Protein AF-A0A4R2KBZ4-F1 (afdb_monomer_lite)

Secondary structure (DSSP, 8-state):
------------------------------------------PPPPPP----HHHHHHHHHHHTTS-HHHHHHHHHH-TTS-----S-S-HHHHHHHHHHHHHHHHHT-HHHHHHHHHHHHHTTSS---HHHHHHHHHHHHHHHHHHHHHHHHTT---SS-S----S-HHHHHHHHHHGGG----------

Organism: NCBI:txid1132028

Sequence (191 aa):
MDHLTPSWGSIGSDSQNSKDIGHEGAPAEQHDHETKDKSNGKRPAPFSLRLSFEEREQLEQDSGRQSISAYIKSRLFDPDTPIKQARGLNPVKDYQALSQALGLLGSSGLAQRLGELAKAAEIGVLPVDDDTEKAIRRACDDVRIMRRFLLAALGIRGPGKAADVNESCSSCFARAVANTSTEPLDQEPSP

Structure (mmCIF, N/CA/C/O backbone):
data_AF-A0A4R2KBZ4-F1
#
_entry.id   AF-A0A4R2KBZ4-F1
#
loop_
_atom_site.group_PDB
_atom_site.id
_atom_site.type_symbol
_atom_site.label_atom_id
_atom_site.label_alt_id
_atom_site.label_comp_id
_atom_site.label_asym_id
_atom_site.label_entity_id
_atom_site.label_seq_id
_atom_site.pdbx_PDB_ins_code
_atom_site.Cartn_x
_atom_site.Cartn_y
_atom_site.Cartn_z
_atom_site.occupancy
_atom_site.B_iso_or_equiv
_atom_site.auth_seq_id
_atom_site.auth_comp_id
_atom_site.auth_asym_id
_atom_site.auth_atom_id
_atom_site.pdbx_PDB_model_num
ATOM 1 N N . MET A 1 1 ? 26.465 26.161 44.936 1.00 39.09 1 MET A N 1
ATOM 2 C CA . MET A 1 1 ? 26.802 25.222 43.849 1.00 39.09 1 MET A CA 1
ATOM 3 C C . MET A 1 1 ? 26.669 23.811 44.414 1.00 39.09 1 MET A C 1
ATOM 5 O O . MET A 1 1 ? 27.661 23.178 44.725 1.00 39.09 1 MET A O 1
ATOM 9 N N . ASP A 1 2 ? 25.493 23.430 44.912 1.00 41.41 2 ASP A N 1
ATOM 10 C CA . ASP A 1 2 ? 24.262 23.068 44.175 1.00 41.41 2 ASP A CA 1
ATOM 11 C C . ASP A 1 2 ? 24.253 21.560 43.889 1.00 41.41 2 ASP A C 1
ATOM 13 O O . ASP A 1 2 ? 25.062 21.087 43.104 1.00 41.41 2 ASP A O 1
ATOM 17 N N . HIS A 1 3 ? 23.646 20.732 44.749 1.00 52.97 3 HIS A N 1
ATOM 18 C CA . HIS A 1 3 ? 22.223 20.342 44.833 1.00 52.97 3 HIS A CA 1
ATOM 19 C C . HIS A 1 3 ? 21.712 19.620 43.566 1.00 52.97 3 HIS A C 1
ATOM 21 O O . HIS A 1 3 ? 21.486 20.268 42.557 1.00 52.97 3 HIS A O 1
ATOM 27 N N . LEU A 1 4 ? 21.550 18.282 43.629 1.00 47.56 4 LEU A N 1
ATOM 28 C CA . LEU A 1 4 ? 20.326 17.525 43.270 1.00 47.56 4 LEU A CA 1
ATOM 29 C C . LEU A 1 4 ? 20.574 16.006 43.194 1.00 47.56 4 LEU A C 1
ATOM 31 O O . LEU A 1 4 ? 21.184 15.503 42.256 1.00 47.56 4 LEU A O 1
ATOM 35 N N . THR A 1 5 ? 19.973 15.261 44.120 1.00 59.00 5 THR A N 1
ATOM 36 C CA . THR A 1 5 ? 19.400 13.934 43.837 1.00 59.00 5 THR A CA 1
ATOM 37 C C . THR A 1 5 ? 18.001 13.896 44.468 1.00 59.00 5 THR A C 1
ATOM 39 O O . THR A 1 5 ? 17.851 14.368 45.598 1.00 59.00 5 THR A O 1
ATOM 42 N N . PRO A 1 6 ? 16.951 13.430 43.765 1.00 48.38 6 PRO A N 1
ATOM 43 C CA . PRO A 1 6 ? 15.599 13.423 44.311 1.00 48.38 6 PRO A CA 1
ATOM 44 C C . PRO A 1 6 ? 15.299 12.124 45.069 1.00 48.38 6 PRO A C 1
ATOM 46 O O . PRO A 1 6 ? 15.445 11.023 44.541 1.00 48.38 6 PRO A O 1
ATOM 49 N N . SER A 1 7 ? 14.836 12.285 46.309 1.00 37.31 7 SER A N 1
ATOM 50 C CA . SER A 1 7 ? 14.201 11.255 47.132 1.00 37.31 7 SER A CA 1
ATOM 51 C C . SER A 1 7 ? 12.687 11.325 46.914 1.00 37.31 7 SER A C 1
ATOM 53 O O . SER A 1 7 ? 12.067 12.344 47.220 1.00 37.31 7 SER A O 1
ATOM 55 N N . TRP A 1 8 ? 12.087 10.263 46.371 1.00 41.97 8 TRP A N 1
ATOM 56 C CA . TRP A 1 8 ? 10.635 10.085 46.401 1.00 41.97 8 TRP A CA 1
ATOM 57 C C . TRP A 1 8 ? 10.244 9.430 47.727 1.00 41.97 8 TRP A C 1
ATOM 59 O O . TRP A 1 8 ? 10.512 8.252 47.950 1.00 41.97 8 TRP A O 1
ATOM 69 N N . GLY A 1 9 ? 9.615 10.215 48.603 1.00 39.12 9 GLY A N 1
ATOM 70 C CA . GLY A 1 9 ? 9.022 9.765 49.859 1.00 39.12 9 GLY A CA 1
ATOM 71 C C . GLY A 1 9 ? 7.502 9.642 49.753 1.00 39.12 9 GLY A C 1
ATOM 72 O O . GLY A 1 9 ? 6.826 10.567 49.307 1.00 39.12 9 GLY A O 1
ATOM 73 N N . SER A 1 10 ? 7.003 8.479 50.171 1.00 36.53 10 SER A N 1
ATOM 74 C CA . SER A 1 10 ? 5.602 8.099 50.361 1.00 36.53 10 SER A CA 1
ATOM 75 C C . SER A 1 10 ? 4.753 9.147 51.080 1.00 36.53 10 SER A C 1
ATOM 77 O O . SER A 1 10 ? 5.147 9.655 52.127 1.00 36.53 10 SER A O 1
ATOM 79 N N . ILE A 1 11 ? 3.524 9.351 50.600 1.00 34.12 11 ILE A N 1
ATOM 80 C CA . ILE A 1 11 ? 2.444 9.962 51.383 1.00 34.12 11 ILE A CA 1
ATOM 81 C C . ILE A 1 11 ? 1.506 8.840 51.824 1.00 34.12 11 ILE A C 1
ATOM 83 O O . ILE A 1 11 ? 0.774 8.263 51.019 1.00 34.12 11 ILE A O 1
ATOM 87 N N . GLY A 1 12 ? 1.610 8.513 53.111 1.00 34.25 12 GLY A N 1
ATOM 88 C CA . GLY A 1 12 ? 0.633 7.744 53.865 1.00 34.25 12 GLY A CA 1
ATOM 89 C C . GLY A 1 12 ? -0.490 8.637 54.394 1.00 34.25 12 GLY A C 1
ATOM 90 O O . GLY A 1 12 ? -0.360 9.858 54.482 1.00 34.25 12 GLY A O 1
ATOM 91 N N . SER A 1 13 ? -1.591 7.969 54.702 1.00 35.59 13 SER A N 1
ATOM 92 C CA . SER A 1 13 ? -2.826 8.431 55.326 1.00 35.59 13 SER A CA 1
ATOM 93 C C . SER A 1 13 ? -2.613 9.209 56.635 1.00 35.59 13 SER A C 1
ATOM 95 O O . SER A 1 13 ? -1.670 8.949 57.369 1.00 35.59 13 SER A O 1
ATOM 97 N N . ASP A 1 14 ? -3.502 10.146 56.972 1.00 32.75 14 ASP A N 1
ATOM 98 C CA . ASP A 1 14 ? -4.653 9.847 57.835 1.00 32.75 14 ASP A CA 1
ATOM 99 C C . ASP A 1 14 ? -5.449 11.097 58.224 1.00 32.75 14 ASP A C 1
ATOM 101 O O . ASP A 1 14 ? -4.940 12.206 58.378 1.00 32.75 14 ASP A O 1
ATOM 105 N N . SER A 1 15 ? -6.752 10.868 58.360 1.00 42.97 15 SER A N 1
ATOM 106 C CA . SER A 1 15 ? -7.756 11.799 58.862 1.00 42.97 15 SER A CA 1
ATOM 107 C C . SER A 1 15 ? -7.591 12.042 60.355 1.00 42.97 15 SER A C 1
ATOM 109 O O . SER A 1 15 ? -7.527 11.066 61.089 1.00 42.97 15 SER A O 1
ATOM 111 N N . GLN A 1 16 ? -7.749 13.288 60.817 1.00 41.91 16 GLN A N 1
ATOM 112 C CA . GLN A 1 16 ? -8.485 13.559 62.057 1.00 41.91 16 GLN A CA 1
ATOM 113 C C . GLN A 1 16 ? -9.282 14.866 61.961 1.00 41.91 16 GLN A C 1
ATOM 115 O O . GLN A 1 16 ? -8.760 15.957 61.752 1.00 41.91 16 GLN A O 1
ATOM 120 N N . ASN A 1 17 ? -10.590 14.688 62.114 1.00 41.09 17 ASN A N 1
ATOM 121 C CA . ASN A 1 17 ? -11.616 15.684 62.365 1.00 41.09 17 ASN A CA 1
ATOM 122 C C . ASN A 1 17 ? -11.538 16.101 63.843 1.00 41.09 17 ASN A C 1
ATOM 124 O O . ASN A 1 17 ? -11.592 15.225 64.706 1.00 41.09 17 ASN A O 1
ATOM 128 N N . SER A 1 18 ? -11.460 17.401 64.138 1.00 37.81 18 SER A N 1
ATOM 129 C CA . SER A 1 18 ? -11.630 17.925 65.497 1.00 37.81 18 SER A CA 1
ATOM 130 C C . SER A 1 18 ? -12.765 18.941 65.522 1.00 37.81 18 SER A C 1
ATOM 132 O O . SER A 1 18 ? -12.721 19.976 64.860 1.00 37.81 18 SER A O 1
ATOM 134 N N . LYS A 1 19 ? -13.794 18.583 66.286 1.00 42.88 19 LYS A N 1
ATOM 135 C CA . LYS A 1 19 ? -14.950 19.388 66.679 1.00 42.88 19 LYS A CA 1
ATOM 136 C C . LYS A 1 19 ? -14.511 20.328 67.799 1.00 42.88 19 LYS A C 1
ATOM 138 O O . LYS A 1 19 ? -13.947 19.836 68.769 1.00 42.88 19 LYS A O 1
ATOM 143 N N . ASP A 1 20 ? -14.868 21.604 67.723 1.00 35.91 20 ASP A N 1
ATOM 144 C CA . ASP A 1 20 ? -15.071 22.403 68.931 1.00 35.91 20 ASP A CA 1
ATOM 145 C C . ASP A 1 20 ? -16.156 23.465 68.715 1.00 35.91 20 ASP A C 1
ATOM 147 O O . ASP A 1 20 ? -16.312 24.009 67.620 1.00 35.91 20 ASP A O 1
ATOM 151 N N . ILE A 1 21 ? -16.967 23.665 69.751 1.00 40.81 21 ILE A N 1
ATOM 152 C CA . ILE A 1 21 ? -18.209 24.449 69.781 1.00 40.81 21 ILE A CA 1
ATOM 153 C C . ILE A 1 21 ? -17.979 25.675 70.674 1.00 40.81 21 ILE A C 1
ATOM 155 O O . ILE A 1 21 ? -17.510 25.521 71.796 1.00 40.81 21 ILE A O 1
ATOM 159 N N . GLY A 1 22 ? -18.394 26.869 70.231 1.00 35.12 22 GLY A N 1
ATOM 160 C CA . GLY A 1 22 ? -18.424 28.067 71.082 1.00 35.12 22 GLY A CA 1
ATOM 161 C C . GLY A 1 22 ? -19.075 29.307 70.445 1.00 35.12 22 GLY A C 1
ATOM 162 O O . GLY A 1 22 ? -18.478 29.945 69.590 1.00 35.12 22 GLY A O 1
ATOM 163 N N . HIS A 1 23 ? -20.305 29.587 70.891 1.00 34.25 23 HIS A N 1
ATOM 164 C CA . HIS A 1 23 ? -21.130 30.824 70.943 1.00 34.25 23 HIS A CA 1
ATOM 165 C C . HIS A 1 23 ? -20.355 32.168 71.105 1.00 34.25 23 HIS A C 1
ATOM 167 O O . HIS A 1 23 ? -19.267 32.131 71.661 1.00 34.25 23 HIS A O 1
ATOM 173 N N . GLU A 1 24 ? -20.775 33.408 70.779 1.00 32.72 24 GLU A N 1
ATOM 174 C CA . GLU A 1 24 ? -21.966 34.142 70.278 1.00 32.72 24 GLU A CA 1
ATOM 175 C C . GLU A 1 24 ? -21.477 35.491 69.682 1.00 32.72 24 GLU A C 1
ATOM 177 O O . GLU A 1 24 ? -20.400 35.956 70.051 1.00 32.72 24 GLU A O 1
ATOM 182 N N . GLY A 1 25 ? -22.306 36.177 68.874 1.00 31.55 25 GLY A N 1
ATOM 183 C CA . GLY A 1 25 ? -22.270 37.650 68.763 1.00 31.55 25 GLY A CA 1
ATOM 184 C C . GLY A 1 25 ? -22.211 38.237 67.344 1.00 31.55 25 GLY A C 1
ATOM 185 O O . GLY A 1 25 ? -21.145 38.349 66.752 1.00 31.55 25 GLY A O 1
ATOM 186 N N . ALA A 1 26 ? -23.361 38.674 66.823 1.00 37.75 26 ALA A N 1
ATOM 187 C CA . ALA A 1 26 ? -23.482 39.684 65.752 1.00 37.75 26 ALA A CA 1
ATOM 188 C C . ALA A 1 26 ? -23.545 41.105 66.392 1.00 37.75 26 ALA A C 1
ATOM 190 O O . ALA A 1 26 ? -23.708 41.141 67.616 1.00 37.75 26 ALA A O 1
ATOM 191 N N . PRO A 1 27 ? -23.530 42.262 65.668 1.00 51.97 27 PRO A N 1
ATOM 192 C CA . PRO A 1 27 ? -23.708 42.460 64.213 1.00 51.97 27 PRO A CA 1
ATOM 193 C C . PRO A 1 27 ? -22.868 43.592 63.532 1.00 51.97 27 PRO A C 1
ATOM 195 O O . PRO A 1 27 ? -22.203 44.370 64.203 1.00 51.97 27 PRO A O 1
ATOM 198 N N . ALA A 1 28 ? -23.047 43.719 62.200 1.00 38.56 28 ALA A N 1
ATOM 199 C CA . ALA A 1 28 ? -22.797 44.886 61.315 1.00 38.56 28 ALA A CA 1
ATOM 200 C C . ALA A 1 28 ? -21.309 45.274 61.076 1.00 38.56 28 ALA A C 1
ATOM 202 O O . ALA A 1 28 ? -20.511 45.263 61.994 1.00 38.56 28 ALA A O 1
ATOM 203 N N . GLU A 1 29 ? -20.795 45.581 59.881 1.00 36.12 29 GLU A N 1
ATOM 204 C CA . GLU A 1 29 ? -21.342 46.230 58.685 1.00 36.12 29 GLU A CA 1
ATOM 205 C C . GLU A 1 29 ? -20.695 45.688 57.389 1.00 36.12 29 GLU A C 1
ATOM 207 O O . GLU A 1 29 ? -19.707 44.957 57.390 1.00 36.12 29 GLU A O 1
ATOM 212 N N . GLN A 1 30 ? -21.329 46.047 56.278 1.00 44.50 30 GLN A N 1
ATOM 213 C CA . GLN A 1 30 ? -21.189 45.533 54.922 1.00 44.50 30 GLN A CA 1
ATOM 214 C C . GLN A 1 30 ? -19.866 45.912 54.240 1.00 44.50 30 GLN A C 1
ATOM 216 O O . GLN A 1 30 ? -19.443 47.062 54.272 1.00 44.50 30 GLN A O 1
ATOM 221 N N . HIS A 1 31 ? -19.300 44.968 53.488 1.00 38.28 31 HIS A N 1
ATOM 222 C CA . HIS A 1 31 ? -18.632 45.277 52.227 1.00 38.28 31 HIS A CA 1
ATOM 223 C C . HIS A 1 31 ? -19.008 44.192 51.217 1.00 38.28 31 HIS A C 1
ATOM 225 O O . HIS A 1 31 ? -18.473 43.082 51.216 1.00 38.28 31 HIS A O 1
ATOM 231 N N . ASP A 1 32 ? -19.990 44.533 50.387 1.00 40.22 32 ASP A N 1
ATOM 232 C CA . ASP A 1 32 ? -20.471 43.736 49.272 1.00 40.22 32 ASP A CA 1
ATOM 233 C C . ASP A 1 32 ? -19.352 43.557 48.243 1.00 40.22 32 ASP A C 1
ATOM 235 O O . ASP A 1 32 ? -18.987 44.488 47.524 1.00 40.22 32 ASP A O 1
ATOM 239 N N . HIS A 1 33 ? -18.804 42.345 48.146 1.00 45.56 33 HIS A N 1
ATOM 240 C CA . HIS A 1 33 ? -18.034 41.942 46.975 1.00 45.56 33 HIS A CA 1
ATOM 241 C C . HIS A 1 33 ? -18.896 41.004 46.131 1.00 45.56 33 HIS A C 1
ATOM 243 O O . HIS A 1 33 ? -18.868 39.781 46.265 1.00 45.56 33 HIS A O 1
ATOM 249 N N . GLU 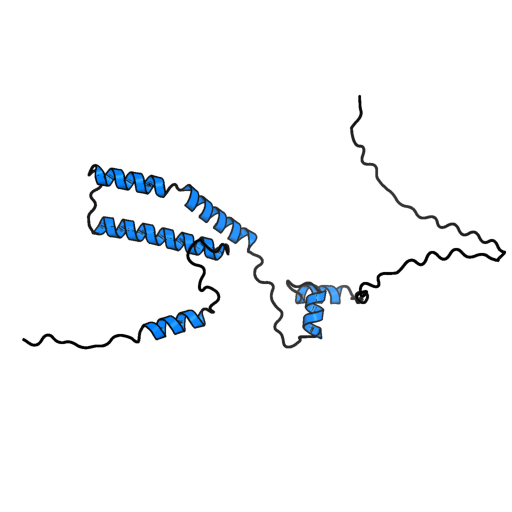A 1 34 ? -19.697 41.615 45.261 1.00 41.50 34 GLU A N 1
ATOM 250 C CA . GLU A 1 34 ? -20.522 40.947 44.261 1.00 41.50 34 GLU A CA 1
ATOM 251 C C . GLU A 1 34 ? -19.615 40.159 43.299 1.00 41.50 34 GLU A C 1
ATOM 253 O O . GLU A 1 34 ? -19.008 40.697 42.369 1.00 41.50 34 GLU A O 1
ATOM 258 N N . THR A 1 35 ? -19.464 38.856 43.549 1.00 43.84 35 THR A N 1
ATOM 259 C CA . THR A 1 35 ? -18.827 37.943 42.598 1.00 43.84 35 THR A CA 1
ATOM 260 C C . THR A 1 35 ? -19.879 37.522 41.584 1.00 43.84 35 THR A C 1
ATOM 262 O O . THR A 1 35 ? -20.759 36.703 41.829 1.00 43.84 35 THR A O 1
ATOM 265 N N . LYS A 1 36 ? -19.806 38.156 40.416 1.00 41.59 36 LYS A N 1
ATOM 266 C CA . LYS A 1 36 ? -20.658 37.889 39.260 1.00 41.59 36 LYS A CA 1
ATOM 267 C C . LYS A 1 36 ? -20.420 36.450 38.769 1.00 41.59 36 LYS A C 1
ATOM 269 O O . LYS A 1 36 ? -19.508 36.215 37.973 1.00 41.59 36 LYS A O 1
ATOM 274 N N . ASP A 1 37 ? -21.207 35.489 39.265 1.00 50.16 37 ASP A N 1
ATOM 275 C CA . ASP A 1 37 ? -21.160 34.081 38.843 1.00 50.16 37 ASP A CA 1
ATOM 276 C C . ASP A 1 37 ? -21.589 33.997 37.371 1.00 50.16 37 ASP A C 1
ATOM 278 O O . ASP A 1 37 ? -22.756 34.174 37.011 1.00 50.16 37 ASP A O 1
ATOM 282 N N . LYS A 1 38 ? -20.609 33.792 36.485 1.00 51.44 38 LYS A N 1
ATOM 283 C CA . LYS A 1 38 ? -20.846 33.525 35.067 1.00 51.44 38 LYS A CA 1
ATOM 284 C C . LYS A 1 38 ? -21.468 32.136 34.979 1.00 51.44 38 LYS A C 1
ATOM 286 O O . LYS A 1 38 ? -20.755 31.137 34.904 1.00 51.44 38 LYS A O 1
ATOM 291 N N . SER A 1 39 ? -22.795 32.076 34.981 1.00 54.94 39 SER A N 1
ATOM 292 C CA . SER A 1 39 ? -23.586 30.859 34.812 1.00 54.94 39 SER A CA 1
ATOM 293 C C . SER A 1 39 ? -23.437 30.288 33.396 1.00 54.94 39 SER A C 1
ATOM 295 O O . SER A 1 39 ? -24.344 30.307 32.570 1.00 54.94 39 SER A O 1
ATOM 297 N N . ASN A 1 40 ? -22.262 29.727 33.111 1.00 57.16 40 ASN A N 1
ATOM 298 C CA . ASN A 1 40 ? -22.079 28.793 32.010 1.00 57.16 40 ASN A CA 1
ATOM 299 C C . ASN A 1 40 ? -23.023 27.618 32.276 1.00 57.16 40 ASN A C 1
ATOM 301 O O . ASN A 1 40 ? -22.866 26.947 33.296 1.00 57.16 40 ASN A O 1
ATOM 305 N N . GLY A 1 41 ? -24.025 27.425 31.411 1.00 58.00 41 GLY A N 1
ATOM 306 C CA . GLY A 1 41 ? -25.109 26.453 31.573 1.00 58.00 41 GLY A CA 1
ATOM 307 C C . GLY A 1 41 ? -24.604 25.114 32.107 1.00 58.00 41 GLY A C 1
ATOM 308 O O . GLY A 1 41 ? -23.992 24.326 31.383 1.00 58.00 41 GLY A O 1
ATOM 309 N N . LYS A 1 42 ? -24.811 24.896 33.409 1.00 68.12 42 LYS A N 1
ATOM 310 C CA . LYS A 1 42 ? -24.305 23.743 34.151 1.00 68.12 42 LYS A CA 1
ATOM 311 C C . LYS A 1 42 ? -25.024 22.517 33.590 1.00 68.12 42 LYS A C 1
ATOM 313 O O . LYS A 1 42 ? -26.246 22.421 33.687 1.00 68.12 42 LYS A O 1
ATOM 318 N N . ARG A 1 43 ? -24.284 21.609 32.943 1.00 79.50 43 ARG A N 1
ATOM 319 C CA . ARG A 1 43 ? -24.856 20.329 32.501 1.00 79.50 43 ARG A CA 1
ATOM 320 C C . ARG A 1 43 ? -25.421 19.615 33.732 1.00 79.50 43 ARG A C 1
ATOM 322 O O . ARG A 1 43 ? -24.780 19.675 34.784 1.00 79.50 43 ARG A O 1
ATOM 329 N N . PRO A 1 44 ? -26.586 18.957 33.621 1.00 79.44 44 PRO A N 1
ATOM 330 C CA . PRO A 1 44 ? -27.111 18.175 34.728 1.00 79.44 44 PRO A CA 1
ATOM 331 C C . PRO A 1 44 ? -26.073 17.134 35.155 1.00 79.44 44 PRO A C 1
ATOM 333 O O . PRO A 1 44 ? -25.313 16.620 34.326 1.00 79.44 44 PRO A O 1
ATOM 336 N N . ALA A 1 45 ? -26.026 16.861 36.458 1.00 80.94 45 ALA A N 1
ATOM 337 C CA . ALA A 1 45 ? -25.128 15.861 37.011 1.00 80.94 45 ALA A CA 1
ATOM 338 C C . ALA A 1 45 ? -25.353 14.496 36.325 1.00 80.94 45 ALA A C 1
ATOM 340 O O . ALA A 1 45 ? -26.487 14.172 35.956 1.00 80.94 45 ALA A O 1
ATOM 341 N N . PRO A 1 46 ? -24.289 13.698 36.126 1.00 83.31 46 PRO A N 1
ATOM 342 C CA . PRO A 1 46 ? -24.408 12.389 35.496 1.00 83.31 46 PRO A CA 1
ATOM 343 C C . PRO A 1 46 ? -25.312 11.457 36.314 1.00 83.31 46 PRO A C 1
ATOM 345 O O . PRO A 1 46 ? -25.304 11.483 37.544 1.00 83.31 46 PRO A O 1
ATOM 348 N N . PHE A 1 47 ? -26.070 10.609 35.618 1.00 81.62 47 PHE A N 1
ATOM 349 C CA . PHE A 1 47 ? -26.921 9.597 36.239 1.00 81.62 47 PHE A CA 1
ATOM 350 C C . PHE A 1 47 ? -26.070 8.437 36.772 1.00 81.62 47 PHE A C 1
ATOM 352 O O . PHE A 1 47 ? -25.355 7.789 36.005 1.00 81.62 47 PHE A O 1
ATOM 359 N N . SER A 1 48 ? -26.144 8.175 38.078 1.00 86.88 48 SER A N 1
ATOM 360 C CA . SER A 1 48 ? -25.511 7.019 38.709 1.00 86.88 48 SER A CA 1
ATOM 361 C C . SER A 1 48 ? -26.494 5.848 38.777 1.00 86.88 48 SER A C 1
ATOM 363 O O . SER A 1 48 ? -27.579 5.956 39.342 1.00 86.88 48 SER A O 1
ATOM 365 N N . LEU A 1 49 ? -26.102 4.711 38.201 1.00 87.19 49 LEU A N 1
ATOM 366 C CA . LEU A 1 49 ? -26.871 3.467 38.225 1.00 87.19 49 LEU A CA 1
ATOM 367 C C . LEU A 1 49 ? -26.132 2.436 39.079 1.00 87.19 49 LEU A C 1
ATOM 369 O O . LEU A 1 49 ? -24.941 2.200 38.868 1.00 87.19 49 LEU A O 1
ATOM 373 N N . ARG A 1 50 ? -26.828 1.830 40.046 1.00 90.62 50 ARG A N 1
ATOM 374 C CA . ARG A 1 50 ? -26.302 0.688 40.803 1.00 90.62 50 ARG A CA 1
ATOM 375 C C . ARG A 1 50 ? -26.594 -0.584 40.024 1.00 90.62 50 ARG A C 1
ATOM 377 O O . ARG A 1 50 ? -27.740 -0.823 39.669 1.00 90.62 50 ARG A O 1
ATOM 384 N N . LEU A 1 51 ? -25.550 -1.361 39.782 1.00 88.50 51 LEU A N 1
ATOM 385 C CA . LEU A 1 51 ? -25.612 -2.655 39.118 1.00 88.50 51 LEU A CA 1
ATOM 386 C C . LEU A 1 51 ? -25.017 -3.688 40.069 1.00 88.50 51 LEU A C 1
ATOM 388 O O . LEU A 1 51 ? -24.011 -3.404 40.731 1.00 88.50 51 LEU A O 1
ATOM 392 N N . SER A 1 52 ? -25.625 -4.866 40.138 1.00 93.00 52 SER A N 1
ATOM 393 C CA . SER A 1 52 ? -24.966 -6.041 40.702 1.00 93.00 52 SER A CA 1
ATOM 394 C C . SER A 1 52 ? -23.775 -6.454 39.826 1.00 93.00 52 SER A C 1
ATOM 396 O O . SER A 1 52 ? -23.592 -5.964 38.707 1.00 93.00 52 SER A O 1
ATOM 398 N N . PHE A 1 53 ? -22.925 -7.340 40.348 1.00 91.31 53 PHE A N 1
ATOM 399 C CA . PHE A 1 53 ? -21.759 -7.824 39.609 1.00 91.31 53 PHE A CA 1
ATOM 400 C C . PHE A 1 53 ? -22.169 -8.536 38.309 1.00 91.31 53 PHE A C 1
ATOM 402 O O . PHE A 1 53 ? -21.626 -8.234 37.250 1.00 91.31 53 PHE A O 1
ATOM 409 N N . GLU A 1 54 ? -23.187 -9.396 38.387 1.00 90.62 54 GLU A N 1
ATOM 410 C CA . GLU A 1 54 ? -23.703 -10.172 37.254 1.00 90.62 54 GLU A CA 1
ATOM 411 C C . GLU A 1 54 ? -24.306 -9.272 36.165 1.00 90.62 54 GLU A C 1
ATOM 413 O O . GLU A 1 54 ? -23.993 -9.419 34.986 1.00 90.62 54 GLU A O 1
ATOM 418 N N . GLU A 1 55 ? -25.120 -8.282 36.548 1.00 89.75 55 GLU A N 1
ATOM 419 C CA . GLU A 1 55 ? -25.727 -7.340 35.595 1.00 89.75 55 GLU A CA 1
ATOM 420 C C . GLU A 1 55 ? -24.672 -6.487 34.881 1.00 89.75 55 GLU A C 1
ATOM 422 O O . GLU A 1 55 ? -24.794 -6.186 33.692 1.00 89.75 55 GLU A O 1
ATOM 427 N N . ARG A 1 56 ? -23.615 -6.085 35.599 1.00 89.56 56 ARG A N 1
ATOM 428 C CA . ARG A 1 56 ? -22.511 -5.326 35.007 1.00 89.56 56 ARG A CA 1
ATOM 429 C C . ARG A 1 56 ? -21.734 -6.166 33.999 1.00 89.56 56 ARG A C 1
ATOM 431 O O . ARG A 1 56 ? -21.384 -5.643 32.944 1.00 89.56 56 ARG A O 1
ATOM 438 N N . GLU A 1 57 ? -21.477 -7.430 34.316 1.00 90.19 57 GLU A N 1
ATOM 439 C CA . GLU A 1 57 ? -20.776 -8.352 33.425 1.00 90.19 57 GLU A CA 1
ATOM 440 C C . GLU A 1 57 ? -21.579 -8.612 32.143 1.00 90.19 57 GLU A C 1
ATOM 442 O O . GLU A 1 57 ? -21.029 -8.512 31.046 1.00 90.19 57 GLU A O 1
ATOM 447 N N . GLN A 1 58 ? -22.891 -8.838 32.258 1.00 87.56 58 GLN A N 1
ATOM 448 C CA . GLN A 1 58 ? -23.778 -8.971 31.097 1.00 87.56 58 GLN A CA 1
ATOM 449 C C . GLN A 1 58 ? -23.749 -7.719 30.216 1.00 87.56 58 GLN A C 1
ATOM 451 O O . GLN A 1 58 ? -23.605 -7.819 29.000 1.00 87.56 58 GLN A O 1
ATOM 456 N N . LEU A 1 59 ? -23.817 -6.526 30.818 1.00 89.31 59 LEU A N 1
ATOM 457 C CA . LEU A 1 59 ? -23.720 -5.270 30.073 1.00 89.31 59 LEU A CA 1
ATOM 458 C C . LEU A 1 59 ? -22.368 -5.101 29.377 1.00 89.31 59 LEU A C 1
ATOM 460 O O . LEU A 1 59 ? -22.320 -4.559 28.276 1.00 89.31 59 LEU A O 1
ATOM 464 N N . GLU A 1 60 ? -21.276 -5.532 30.000 1.00 87.62 60 GLU A N 1
ATOM 465 C CA . GLU A 1 60 ? -19.939 -5.456 29.415 1.00 87.62 60 GLU A CA 1
ATOM 466 C C . GLU A 1 60 ? -19.811 -6.395 28.205 1.00 87.62 60 GLU A C 1
ATOM 468 O O . GLU A 1 60 ? -19.372 -5.955 27.138 1.00 87.62 60 GLU A O 1
ATOM 473 N N . GLN A 1 61 ? -20.312 -7.629 28.319 1.00 85.19 61 GLN A N 1
ATOM 474 C CA . GLN A 1 61 ? -20.367 -8.602 27.222 1.00 85.19 61 GLN A CA 1
ATOM 475 C C . GLN A 1 61 ? -21.233 -8.104 26.057 1.00 85.19 61 GLN A C 1
ATOM 477 O O . GLN A 1 61 ? -20.785 -8.077 24.909 1.00 85.19 61 GLN A O 1
ATOM 482 N N . ASP A 1 62 ? -22.442 -7.638 26.358 1.00 83.62 62 ASP A N 1
ATOM 483 C CA . ASP A 1 62 ? -23.394 -7.135 25.373 1.00 83.62 62 ASP A CA 1
ATOM 484 C C . ASP A 1 62 ? -22.923 -5.843 24.690 1.00 83.62 62 ASP A C 1
ATOM 486 O O . ASP A 1 62 ? -23.172 -5.624 23.500 1.00 83.62 62 ASP A O 1
ATOM 490 N N . SER A 1 63 ? -22.240 -4.965 25.436 1.00 83.50 63 SER A N 1
ATOM 491 C CA . SER A 1 63 ? -21.727 -3.705 24.893 1.00 83.50 63 SER A CA 1
ATOM 492 C C . SER A 1 63 ? -20.643 -3.925 23.840 1.00 83.50 63 SER A C 1
ATOM 494 O O . SER A 1 63 ? -20.438 -3.062 22.975 1.00 83.50 63 SER A O 1
ATOM 496 N N . GLY A 1 64 ? -19.972 -5.083 23.888 1.00 82.50 64 GLY A N 1
ATOM 497 C CA . GLY A 1 64 ? -18.943 -5.519 22.958 1.00 82.50 64 GLY A CA 1
ATOM 498 C C . GLY A 1 64 ? -17.779 -4.534 22.862 1.00 82.50 64 GLY A C 1
ATOM 499 O O . GLY A 1 64 ? -16.751 -4.684 23.510 1.00 82.50 64 GLY A O 1
ATOM 500 N N . ARG A 1 65 ? -17.916 -3.535 21.986 1.00 72.81 65 ARG A N 1
ATOM 501 C CA . ARG A 1 65 ? -16.869 -2.545 21.670 1.00 72.81 65 ARG A CA 1
ATOM 502 C C . ARG A 1 65 ? -17.272 -1.104 21.968 1.00 72.81 65 ARG A C 1
ATOM 504 O O . ARG A 1 65 ? -16.504 -0.186 21.685 1.00 72.81 65 ARG A O 1
ATOM 511 N N . GLN A 1 66 ? -18.485 -0.895 22.465 1.00 78.75 66 GLN A N 1
ATOM 512 C CA . GLN A 1 66 ? -18.966 0.403 22.922 1.00 78.75 66 GLN A CA 1
ATOM 513 C C . GLN A 1 66 ? -18.746 0.532 24.428 1.00 78.7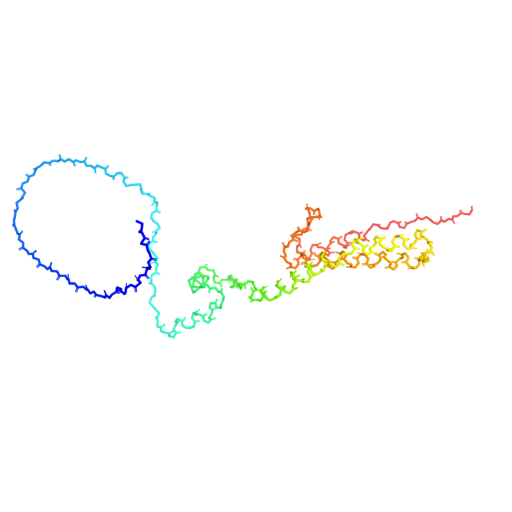5 66 GLN A C 1
ATOM 515 O O . GLN A 1 66 ? -18.640 -0.463 25.134 1.00 78.75 66 GLN A O 1
ATOM 520 N N . SER A 1 67 ? -18.702 1.761 24.944 1.00 87.81 67 SER A N 1
ATOM 521 C CA . SER A 1 67 ? -18.754 1.940 26.394 1.00 87.81 67 SER A CA 1
ATOM 522 C C . SER A 1 67 ? -20.121 1.504 26.925 1.00 87.81 67 SER A C 1
ATOM 524 O O . SER A 1 67 ? -21.139 1.711 26.261 1.00 87.81 67 SER A O 1
ATOM 526 N N . ILE A 1 68 ? -20.159 0.973 28.149 1.00 87.62 68 ILE A N 1
ATOM 527 C CA . ILE A 1 68 ? -21.396 0.542 28.823 1.00 87.62 68 ILE A CA 1
ATOM 528 C C . ILE A 1 68 ? -22.467 1.646 28.767 1.00 87.62 68 ILE A C 1
ATOM 530 O O . ILE A 1 68 ? -23.614 1.391 28.414 1.00 87.62 68 ILE A O 1
ATOM 534 N N . SER A 1 69 ? -22.096 2.906 29.019 1.00 87.19 69 SER A N 1
ATOM 535 C CA . SER A 1 69 ? -23.028 4.040 28.942 1.00 87.19 69 SER A CA 1
ATOM 536 C C . SER A 1 69 ? -23.562 4.302 27.528 1.00 87.19 69 SER A C 1
ATOM 538 O O . SER A 1 69 ? -24.724 4.673 27.381 1.00 87.19 69 SER A O 1
ATOM 540 N N . ALA A 1 70 ? -22.739 4.136 26.486 1.00 84.62 70 ALA A N 1
ATOM 541 C CA . ALA A 1 70 ? -23.185 4.284 25.099 1.00 84.62 70 ALA A CA 1
ATOM 542 C C . ALA A 1 70 ? -24.123 3.140 24.695 1.00 84.62 70 ALA A C 1
ATOM 544 O O . ALA A 1 70 ? -25.165 3.401 24.094 1.00 84.62 70 ALA A O 1
ATOM 545 N N . TYR A 1 71 ? -23.804 1.911 25.112 1.00 87.69 71 TYR A N 1
ATOM 546 C CA . TYR A 1 71 ? -24.658 0.746 24.909 1.00 87.69 71 TYR A CA 1
ATOM 547 C C . TYR A 1 71 ? -26.028 0.932 25.577 1.00 87.69 71 TYR A C 1
ATOM 549 O O . TYR A 1 71 ? -27.050 0.855 24.893 1.00 87.69 71 TYR A O 1
ATOM 557 N N . ILE A 1 72 ? -26.060 1.307 26.863 1.00 88.56 72 ILE A N 1
ATOM 558 C CA . ILE A 1 72 ? -27.303 1.589 27.604 1.00 88.56 72 ILE A CA 1
ATOM 559 C C . ILE A 1 72 ? -28.129 2.675 26.902 1.00 88.56 72 ILE A C 1
ATOM 561 O O . ILE A 1 72 ? -29.332 2.510 26.718 1.00 88.56 72 ILE A O 1
ATOM 565 N N . LYS A 1 73 ? -27.498 3.773 26.459 1.00 86.69 73 LYS A N 1
ATOM 566 C CA . LYS A 1 73 ? -28.203 4.842 25.733 1.00 86.69 73 LYS A CA 1
ATOM 567 C C . LYS A 1 73 ? -28.786 4.358 24.408 1.00 86.69 73 LYS A C 1
ATOM 569 O O . LYS A 1 73 ? -29.919 4.712 24.104 1.00 86.69 73 LYS A O 1
ATOM 574 N N . SER A 1 74 ? -28.038 3.557 23.649 1.00 84.06 74 SER A N 1
ATOM 575 C CA . SER A 1 74 ? -28.520 3.011 22.377 1.00 84.06 74 SER A CA 1
ATOM 576 C C . SER A 1 74 ? -29.719 2.087 22.577 1.00 84.06 74 SER A C 1
ATOM 578 O O . SER A 1 74 ? -30.702 2.203 21.859 1.00 84.06 74 SER A O 1
ATOM 580 N N . ARG A 1 75 ? -29.701 1.246 23.619 1.00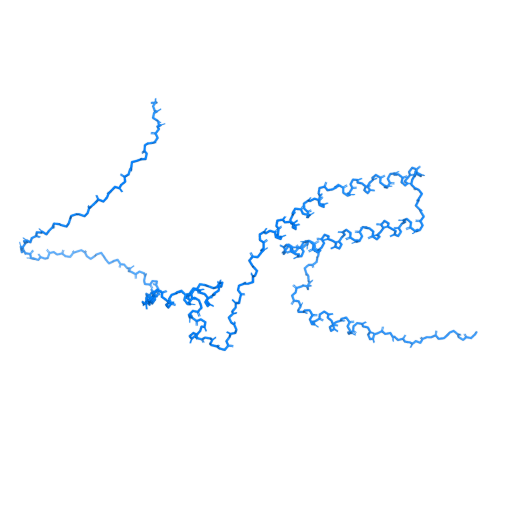 84.88 75 ARG A N 1
ATOM 581 C CA . ARG A 1 75 ? -30.826 0.365 23.951 1.00 84.88 75 ARG A CA 1
ATOM 582 C C . ARG A 1 75 ? -32.060 1.123 24.436 1.00 84.88 75 ARG A C 1
ATOM 584 O O . ARG A 1 75 ? -33.167 0.691 24.142 1.00 84.88 75 ARG A O 1
ATOM 591 N N . LEU A 1 76 ? -31.879 2.223 25.172 1.00 85.50 76 LEU A N 1
ATOM 592 C CA . LEU A 1 76 ? -32.987 2.960 25.786 1.00 85.50 76 LEU A CA 1
ATOM 593 C C . LEU A 1 76 ? -33.655 3.968 24.840 1.00 85.50 76 LEU A C 1
ATOM 595 O O . LEU A 1 76 ? -34.864 4.157 24.918 1.00 85.50 76 LEU A O 1
ATOM 599 N N . PHE A 1 77 ? -32.879 4.630 23.978 1.00 83.75 77 PHE A N 1
ATOM 600 C CA . PHE A 1 77 ? -33.377 5.714 23.123 1.00 83.75 77 PHE A CA 1
ATOM 601 C C . PHE A 1 77 ? -33.444 5.358 21.636 1.00 83.75 77 PHE A C 1
ATOM 603 O O . PHE A 1 77 ? -34.203 5.999 20.921 1.00 83.75 77 PHE A O 1
ATOM 610 N N . ASP A 1 78 ? -32.709 4.337 21.185 1.00 78.81 78 ASP A N 1
ATOM 611 C CA . ASP A 1 78 ? -32.633 3.934 19.775 1.00 78.81 78 ASP A CA 1
ATOM 612 C C . ASP A 1 78 ? -32.760 2.398 19.606 1.00 78.81 78 ASP A C 1
ATOM 614 O O . ASP A 1 78 ? -31.880 1.772 19.003 1.00 78.81 78 ASP A O 1
ATOM 618 N N . PRO A 1 79 ? -33.830 1.751 20.119 1.00 72.25 79 PRO A N 1
ATOM 619 C CA . PRO A 1 79 ? -33.947 0.287 20.132 1.00 72.25 79 PRO A CA 1
ATOM 620 C C . PRO A 1 79 ? -33.960 -0.343 18.729 1.00 72.25 79 PRO A C 1
ATOM 622 O O . PRO A 1 79 ? -33.494 -1.471 18.566 1.00 72.25 79 PRO A O 1
ATOM 625 N N . ASP A 1 80 ? -34.436 0.397 17.722 1.00 67.69 80 ASP A N 1
ATOM 626 C CA . ASP A 1 80 ? -34.518 -0.048 16.325 1.00 67.69 80 ASP A CA 1
ATOM 627 C C . ASP A 1 80 ? -33.215 0.176 15.539 1.00 67.69 80 ASP A C 1
ATOM 629 O O . ASP A 1 80 ? -33.067 -0.293 14.408 1.00 67.69 80 ASP A O 1
ATOM 633 N N . THR A 1 81 ? -32.246 0.897 16.114 1.00 65.81 81 THR A N 1
ATOM 634 C CA . THR A 1 81 ? -30.978 1.166 15.435 1.00 65.81 81 THR A CA 1
ATOM 635 C C . THR A 1 81 ? -30.005 0.016 15.693 1.00 65.81 81 THR A C 1
ATOM 637 O O . THR A 1 81 ? -29.689 -0.274 16.850 1.00 65.81 81 THR A O 1
ATOM 640 N N . PRO A 1 82 ? -29.450 -0.629 14.648 1.00 62.31 82 PRO A N 1
ATOM 641 C CA . PRO A 1 82 ? -28.449 -1.666 14.843 1.00 62.31 82 PRO A CA 1
ATOM 642 C C . PRO A 1 82 ? -27.245 -1.087 15.591 1.00 62.31 82 PRO A C 1
ATOM 644 O O . PRO A 1 82 ? -26.686 -0.056 15.200 1.00 62.31 82 PRO A O 1
ATOM 647 N N . ILE A 1 83 ? -26.848 -1.762 16.674 1.00 62.47 83 ILE A N 1
ATOM 648 C CA . ILE A 1 83 ? -25.702 -1.397 17.513 1.00 62.47 83 ILE A CA 1
ATOM 649 C C . ILE A 1 83 ? -24.504 -1.158 16.592 1.00 62.47 83 ILE A C 1
ATOM 651 O O . ILE A 1 83 ? -24.040 -2.071 15.905 1.00 62.47 83 ILE A O 1
ATOM 655 N N . LYS A 1 84 ? -24.011 0.087 16.554 1.00 59.84 84 LYS A N 1
ATOM 656 C CA . LYS A 1 84 ? -22.853 0.470 15.738 1.00 59.84 84 LYS A CA 1
ATOM 657 C C . LYS A 1 84 ? -21.631 -0.291 16.244 1.00 59.84 84 LYS A C 1
ATOM 659 O O . LYS A 1 84 ? -20.972 0.137 17.189 1.00 59.84 84 LYS A O 1
ATOM 664 N N . GLN A 1 85 ? -21.344 -1.437 15.641 1.00 55.56 85 GLN A N 1
ATOM 665 C CA . GLN A 1 85 ? -20.117 -2.176 15.902 1.00 55.56 85 GLN A CA 1
ATOM 666 C C . GLN A 1 85 ? -18.947 -1.244 15.586 1.00 55.56 85 GLN A C 1
ATOM 668 O O . GLN A 1 85 ? -18.850 -0.711 14.475 1.00 55.56 85 GLN A O 1
ATOM 673 N N . ALA A 1 86 ? -18.089 -0.985 16.575 1.00 54.97 86 ALA A N 1
ATOM 674 C CA . ALA A 1 86 ? -16.898 -0.178 16.356 1.00 54.97 86 ALA A CA 1
ATOM 675 C C . ALA A 1 86 ? -16.062 -0.863 15.263 1.00 54.97 86 ALA A C 1
ATOM 677 O O . ALA A 1 86 ? -15.580 -1.982 15.449 1.00 54.97 86 ALA A O 1
ATOM 678 N N . ARG A 1 87 ? -15.943 -0.218 14.096 1.00 54.03 87 ARG A N 1
ATOM 679 C CA . ARG A 1 87 ? -15.191 -0.751 12.953 1.00 54.03 87 ARG A CA 1
ATOM 680 C C . ARG A 1 87 ? -13.736 -1.028 13.366 1.00 54.03 87 ARG A C 1
ATOM 682 O O . ARG A 1 87 ? -13.050 -0.107 13.784 1.00 54.03 87 ARG A O 1
ATOM 689 N N . GLY A 1 88 ? -13.305 -2.288 13.213 1.00 54.62 88 GLY A N 1
ATOM 690 C CA . GLY A 1 88 ? -11.909 -2.760 13.135 1.00 54.62 88 GLY A CA 1
ATOM 691 C C . GLY A 1 88 ? -11.060 -2.662 14.414 1.00 54.62 88 GLY A C 1
ATOM 692 O O . GLY A 1 88 ? -10.662 -1.577 14.805 1.00 54.62 88 GLY A O 1
ATOM 693 N N . LEU A 1 89 ? -10.723 -3.789 15.078 1.00 50.06 89 LEU A N 1
ATOM 694 C CA . LEU A 1 89 ? -9.654 -3.831 16.123 1.00 50.06 89 LEU A CA 1
ATOM 695 C C . LEU A 1 89 ? -8.429 -4.652 15.699 1.00 50.06 89 LEU A C 1
ATOM 697 O O . LEU A 1 89 ? -7.574 -4.905 16.534 1.00 50.06 89 LEU A O 1
ATOM 701 N N . ASN A 1 90 ? -8.273 -4.952 14.407 1.00 49.41 90 ASN A N 1
ATOM 702 C CA . ASN A 1 90 ? -6.961 -5.329 13.871 1.00 49.41 90 ASN A CA 1
ATOM 703 C C . ASN A 1 90 ? -6.237 -4.235 13.047 1.00 49.41 90 ASN A C 1
ATOM 705 O O . ASN A 1 90 ? -5.383 -4.587 12.242 1.00 49.41 90 ASN A O 1
ATOM 709 N N . PRO A 1 91 ? -6.461 -2.912 13.238 1.00 57.41 91 PRO A N 1
ATOM 710 C CA . PRO A 1 91 ? -5.730 -1.921 12.459 1.00 57.41 91 PRO A CA 1
ATOM 711 C C . PRO A 1 91 ? -4.233 -1.915 12.798 1.00 57.41 91 PRO A C 1
ATOM 713 O O . PRO A 1 91 ? -3.421 -1.641 11.935 1.00 57.41 91 PRO A O 1
ATOM 716 N N . VAL A 1 92 ? -3.797 -2.256 14.014 1.00 55.84 92 VAL A N 1
ATOM 717 C CA . VAL A 1 92 ? -2.384 -2.022 14.372 1.00 55.84 92 VAL A CA 1
ATOM 718 C C . VAL A 1 92 ? -1.418 -2.920 13.587 1.00 55.84 92 VAL A C 1
ATOM 720 O O . VAL A 1 92 ? -0.439 -2.414 13.046 1.00 55.84 92 VAL A O 1
ATOM 723 N N . LYS A 1 93 ? -1.694 -4.227 13.472 1.00 60.62 93 LYS A N 1
ATO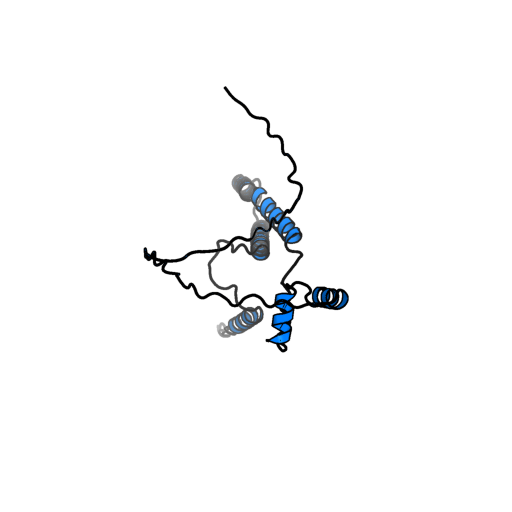M 724 C CA . LYS A 1 93 ? -0.799 -5.163 12.763 1.00 60.62 93 LYS A CA 1
ATOM 725 C C . LYS A 1 93 ? -0.891 -5.011 11.246 1.00 60.62 93 LYS A C 1
ATOM 727 O O . LYS A 1 93 ? 0.142 -4.928 10.585 1.00 60.62 93 LYS A O 1
ATOM 732 N N . ASP A 1 94 ? -2.107 -4.892 10.714 1.00 73.38 94 ASP A N 1
ATOM 733 C CA . ASP A 1 94 ? -2.312 -4.753 9.271 1.00 73.38 94 ASP A CA 1
ATOM 734 C C . ASP A 1 94 ? -1.767 -3.405 8.770 1.00 73.38 94 ASP A C 1
ATOM 736 O O . ASP A 1 94 ? -1.103 -3.355 7.738 1.00 73.38 94 ASP A O 1
ATOM 740 N N . TYR A 1 95 ? -1.915 -2.312 9.532 1.00 81.00 95 TYR A N 1
ATOM 741 C CA . TYR A 1 95 ? -1.351 -1.013 9.144 1.00 81.00 95 TYR A CA 1
ATOM 742 C C . TYR A 1 95 ? 0.176 -0.973 9.284 1.00 81.00 95 TYR A C 1
ATOM 744 O O . TYR A 1 95 ? 0.840 -0.324 8.474 1.00 81.00 95 TYR A O 1
ATOM 752 N N . GLN A 1 96 ? 0.763 -1.667 10.265 1.00 85.81 96 GLN A N 1
ATOM 753 C CA . GLN A 1 96 ? 2.222 -1.795 10.368 1.00 85.81 96 GLN A CA 1
ATOM 754 C C . GLN A 1 96 ? 2.799 -2.544 9.163 1.00 85.81 96 GLN A C 1
ATOM 756 O O . GLN A 1 96 ? 3.714 -2.039 8.518 1.00 85.81 96 GLN A O 1
ATOM 761 N N . ALA A 1 97 ? 2.222 -3.691 8.799 1.00 86.62 97 ALA A N 1
ATOM 762 C CA . ALA A 1 97 ? 2.659 -4.449 7.630 1.00 86.62 97 ALA A CA 1
ATOM 763 C C . ALA A 1 97 ? 2.493 -3.647 6.324 1.00 86.62 97 ALA A C 1
ATOM 765 O O . ALA A 1 97 ? 3.410 -3.597 5.503 1.00 86.62 97 ALA A O 1
ATOM 766 N N . LEU A 1 98 ? 1.361 -2.955 6.147 1.00 90.31 98 LEU A N 1
ATOM 767 C CA . LEU A 1 98 ? 1.098 -2.129 4.962 1.00 90.31 98 LEU A CA 1
ATOM 768 C C . LEU A 1 98 ? 2.026 -0.910 4.869 1.00 90.31 98 LEU A C 1
ATOM 770 O O . LEU A 1 98 ? 2.523 -0.590 3.788 1.00 90.31 98 LEU A O 1
ATOM 774 N N . SER A 1 99 ? 2.288 -0.231 5.988 1.00 89.25 99 SER A N 1
ATOM 775 C CA . SER A 1 99 ? 3.210 0.912 6.029 1.00 89.25 99 SER A CA 1
ATOM 776 C C . SER A 1 99 ? 4.658 0.485 5.801 1.00 89.25 99 SER A C 1
ATOM 778 O O . SER A 1 99 ? 5.379 1.160 5.066 1.00 89.25 99 SER A O 1
ATOM 780 N N . GLN A 1 100 ? 5.064 -0.670 6.333 1.00 92.31 100 GLN A N 1
ATOM 781 C CA . GLN A 1 100 ? 6.369 -1.259 6.055 1.00 92.31 100 GLN A CA 1
ATOM 782 C C . GLN A 1 100 ? 6.511 -1.623 4.572 1.00 92.31 100 GLN A C 1
ATOM 784 O O . GLN A 1 100 ? 7.517 -1.270 3.959 1.00 92.31 100 GLN A O 1
ATOM 789 N N . ALA A 1 101 ? 5.502 -2.258 3.970 1.00 93.44 101 ALA A N 1
ATOM 790 C CA . ALA A 1 101 ? 5.501 -2.580 2.544 1.00 93.44 101 ALA A CA 1
ATOM 791 C C . ALA A 1 101 ? 5.600 -1.318 1.668 1.00 93.44 101 ALA A C 1
ATOM 793 O O . ALA A 1 101 ? 6.394 -1.274 0.728 1.00 93.44 101 ALA A O 1
ATOM 794 N N . LEU A 1 102 ? 4.851 -0.260 2.001 1.00 93.31 102 LEU A N 1
ATOM 795 C CA . LEU A 1 102 ? 4.926 1.021 1.296 1.00 93.31 102 LEU A CA 1
ATOM 796 C C . LEU A 1 102 ? 6.300 1.696 1.465 1.00 93.31 102 LEU A C 1
ATOM 798 O O . LEU A 1 102 ? 6.826 2.260 0.505 1.00 93.31 102 LEU A O 1
ATOM 802 N N . GLY A 1 103 ? 6.894 1.611 2.658 1.00 93.44 103 GLY A N 1
ATOM 803 C CA . GLY A 1 103 ? 8.242 2.107 2.939 1.00 93.44 103 GLY A CA 1
ATOM 804 C C . GLY A 1 103 ? 9.316 1.377 2.132 1.00 93.44 103 GLY A C 1
ATOM 805 O O . GLY A 1 103 ? 10.155 2.027 1.512 1.00 93.44 103 GLY A O 1
ATOM 806 N N . LEU A 1 104 ? 9.245 0.042 2.067 1.00 94.81 104 LEU A N 1
ATOM 807 C CA . LEU A 1 104 ? 10.131 -0.789 1.243 1.00 94.81 104 LEU A CA 1
ATOM 808 C C . LEU A 1 104 ? 9.984 -0.473 -0.248 1.00 94.81 104 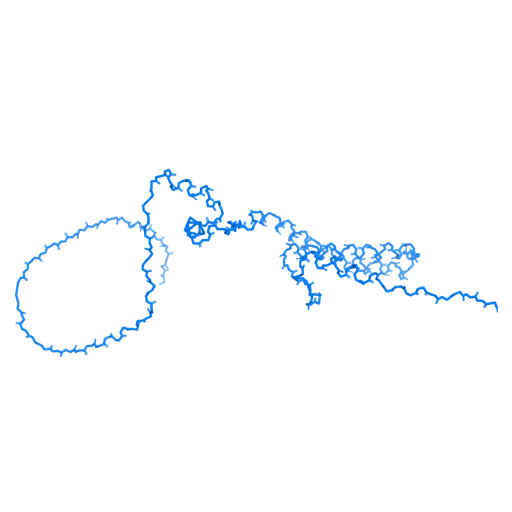LEU A C 1
ATOM 810 O O . LEU A 1 104 ? 10.978 -0.379 -0.967 1.00 94.81 104 LEU A O 1
ATOM 814 N N . LEU A 1 105 ? 8.753 -0.254 -0.720 1.00 92.25 105 LEU A N 1
ATOM 815 C CA . LEU A 1 105 ? 8.521 0.151 -2.102 1.00 92.25 105 LEU A CA 1
ATOM 816 C C . LEU A 1 105 ? 9.159 1.518 -2.393 1.00 92.25 105 LEU A C 1
ATOM 818 O O . LEU A 1 105 ? 9.783 1.688 -3.439 1.00 92.25 105 LEU A O 1
ATOM 822 N N . GLY A 1 106 ? 9.069 2.466 -1.457 1.00 90.62 106 GLY A N 1
ATOM 823 C CA . GLY A 1 106 ? 9.709 3.779 -1.564 1.00 90.62 106 GLY A CA 1
ATOM 824 C C . GLY A 1 106 ? 11.242 3.731 -1.542 1.00 90.62 106 GLY A C 1
ATOM 825 O O . GLY A 1 106 ? 11.879 4.471 -2.288 1.00 90.62 106 GLY A O 1
ATOM 826 N N . SER A 1 107 ? 11.839 2.848 -0.737 1.00 93.94 107 SER A N 1
ATOM 827 C CA . SER A 1 107 ? 13.299 2.718 -0.610 1.00 93.94 107 SER A CA 1
ATOM 828 C C . SER A 1 107 ? 13.947 1.804 -1.655 1.00 93.94 107 SER A C 1
ATOM 830 O O . SER A 1 107 ? 15.165 1.822 -1.805 1.00 93.94 107 SER A O 1
ATOM 832 N N . SER A 1 108 ? 13.159 1.044 -2.422 1.00 92.56 108 SER A N 1
ATOM 833 C CA . SER A 1 108 ? 13.652 0.088 -3.429 1.00 92.56 108 SER A CA 1
ATOM 834 C C . SER A 1 108 ? 14.443 0.707 -4.594 1.00 92.56 108 SER A C 1
ATOM 836 O O . SER A 1 108 ? 15.054 -0.022 -5.379 1.00 92.56 108 SER A O 1
ATOM 838 N N . GLY A 1 109 ? 14.455 2.040 -4.715 1.00 91.88 109 GLY A N 1
ATOM 839 C CA . GLY A 1 109 ? 15.279 2.748 -5.695 1.00 91.88 109 GLY A CA 1
ATOM 840 C C . GLY A 1 109 ? 14.818 2.563 -7.142 1.00 91.88 109 GLY A C 1
ATOM 841 O O . GLY A 1 109 ? 15.644 2.605 -8.050 1.00 91.88 109 GLY A O 1
ATOM 842 N N . LEU A 1 110 ? 13.514 2.363 -7.384 1.00 92.06 110 LEU A N 1
ATOM 843 C CA . LEU A 1 110 ? 12.970 2.124 -8.732 1.00 92.06 110 LEU A CA 1
ATOM 844 C C . LEU A 1 110 ? 13.402 3.179 -9.756 1.00 92.06 110 LEU A C 1
ATOM 846 O O . LEU A 1 110 ? 13.716 2.828 -10.886 1.00 92.06 110 LEU A O 1
ATOM 850 N N . ALA A 1 111 ? 13.474 4.454 -9.362 1.00 89.69 111 ALA A N 1
ATOM 851 C CA . ALA A 1 111 ? 13.926 5.527 -10.248 1.00 89.69 111 ALA A CA 1
ATOM 852 C C . ALA A 1 111 ? 15.382 5.335 -10.707 1.00 89.69 111 ALA A C 1
ATOM 854 O O . ALA A 1 111 ? 15.686 5.519 -11.882 1.00 89.69 111 ALA A O 1
ATOM 855 N N . GLN A 1 112 ? 16.266 4.917 -9.796 1.00 93.88 112 GLN A N 1
ATOM 856 C CA . GLN A 1 112 ? 17.661 4.636 -10.125 1.00 93.88 112 GLN A CA 1
ATOM 857 C C . GLN A 1 112 ? 17.767 3.436 -11.074 1.00 93.88 112 GLN A C 1
ATOM 859 O O . GLN A 1 112 ? 18.424 3.536 -12.106 1.00 93.88 112 GLN A O 1
ATOM 864 N N . ARG A 1 113 ? 17.062 2.337 -10.775 1.00 92.25 113 ARG A N 1
ATOM 865 C CA . ARG A 1 113 ? 17.063 1.123 -11.613 1.00 92.25 113 ARG A CA 1
ATOM 866 C C . ARG A 1 113 ? 16.484 1.372 -13.008 1.00 92.25 113 ARG A C 1
ATOM 868 O O . ARG A 1 113 ? 17.017 0.869 -13.990 1.00 92.25 113 ARG A O 1
ATOM 875 N N . LEU A 1 114 ? 15.428 2.184 -13.120 1.00 92.56 114 LEU A N 1
ATOM 876 C CA . LEU A 1 114 ? 14.888 2.608 -14.418 1.00 92.56 114 LEU A CA 1
ATOM 877 C C . LEU A 1 114 ? 15.898 3.456 -15.202 1.00 92.56 114 LEU A C 1
ATOM 879 O O . LEU A 1 114 ? 16.015 3.299 -16.414 1.00 92.56 114 LEU A O 1
ATOM 883 N N . GLY A 1 115 ? 16.665 4.310 -14.520 1.00 92.44 115 GLY A N 1
ATOM 884 C CA . GLY A 1 115 ? 17.764 5.052 -15.137 1.00 92.44 115 GLY A CA 1
ATOM 885 C C . GLY A 1 115 ? 18.891 4.146 -15.648 1.00 92.44 115 GLY A C 1
ATOM 886 O O . GLY A 1 115 ? 19.446 4.405 -16.712 1.00 92.44 115 GLY A O 1
ATOM 887 N N . GLU A 1 116 ? 19.215 3.071 -14.927 1.00 93.38 116 GLU A N 1
ATOM 888 C CA . GLU A 1 116 ? 20.196 2.063 -15.362 1.00 93.38 116 GLU A CA 1
ATOM 889 C C . GLU A 1 116 ? 19.711 1.291 -16.597 1.00 93.38 116 GLU A C 1
ATOM 891 O O . GLU A 1 116 ? 20.480 1.116 -17.541 1.00 93.38 116 GLU A O 1
ATOM 896 N N . LEU A 1 117 ? 18.427 0.918 -16.647 1.00 93.12 117 LEU A N 1
ATOM 897 C CA . LEU A 1 117 ? 17.819 0.309 -17.836 1.00 93.12 117 LEU A CA 1
ATOM 898 C C . LEU A 1 117 ? 17.833 1.257 -19.043 1.00 93.12 117 LEU A C 1
ATOM 900 O O . LEU A 1 117 ? 18.164 0.829 -20.145 1.00 93.12 117 LEU A O 1
ATOM 904 N N . ALA A 1 118 ? 17.533 2.543 -18.840 1.00 92.75 118 ALA A N 1
ATOM 905 C CA . ALA A 1 118 ? 17.578 3.540 -19.909 1.00 92.75 118 ALA A CA 1
ATOM 906 C C . ALA A 1 118 ? 18.993 3.693 -20.490 1.00 92.75 118 ALA A C 1
ATOM 908 O O . ALA A 1 118 ? 19.165 3.674 -21.706 1.00 92.75 118 ALA A O 1
ATOM 909 N N . LYS A 1 119 ? 20.018 3.759 -19.629 1.00 94.88 119 LYS A N 1
ATOM 910 C CA . LYS A 1 119 ? 21.426 3.793 -20.062 1.00 94.88 119 LYS A CA 1
ATOM 911 C C . LYS A 1 119 ? 21.833 2.520 -20.804 1.00 94.88 119 LYS A C 1
ATOM 913 O O . LYS A 1 119 ? 22.536 2.595 -21.806 1.00 94.88 119 LYS A O 1
ATOM 918 N N . ALA A 1 120 ? 21.400 1.351 -20.329 1.00 92.19 120 ALA A N 1
ATOM 919 C CA . ALA A 1 120 ? 21.679 0.082 -20.996 1.00 92.19 120 ALA A CA 1
ATOM 920 C C . ALA A 1 120 ? 21.036 0.012 -22.393 1.00 92.19 120 ALA A C 1
ATOM 922 O O . ALA A 1 120 ? 21.651 -0.527 -23.313 1.00 92.19 120 ALA A O 1
ATOM 923 N N . ALA A 1 121 ? 19.842 0.587 -22.563 1.00 92.12 121 ALA A N 1
ATOM 924 C CA . ALA A 1 121 ? 19.180 0.703 -23.860 1.00 92.12 121 ALA A CA 1
ATOM 925 C C . ALA A 1 121 ? 19.897 1.695 -24.794 1.00 92.12 121 ALA A C 1
ATOM 927 O O . ALA A 1 121 ? 20.119 1.377 -25.957 1.00 92.12 121 ALA A O 1
ATOM 928 N N . GLU A 1 122 ? 20.326 2.857 -24.289 1.00 90.81 122 GLU A N 1
ATOM 929 C CA . GLU A 1 122 ? 21.043 3.877 -25.075 1.00 90.81 122 GLU A CA 1
ATOM 930 C C . GLU A 1 122 ? 22.380 3.362 -25.632 1.00 90.81 122 GLU A C 1
ATOM 932 O O . GLU A 1 122 ? 22.716 3.610 -26.787 1.00 90.81 122 GLU A O 1
ATOM 937 N N . ILE A 1 123 ? 23.127 2.594 -24.833 1.00 94.75 123 ILE A N 1
ATOM 938 C CA . ILE A 1 123 ? 24.412 1.996 -25.239 1.00 94.75 123 ILE A CA 1
ATOM 939 C C . ILE A 1 123 ? 24.193 0.751 -26.131 1.00 94.75 123 ILE A C 1
ATOM 941 O O . ILE A 1 123 ? 25.142 0.202 -26.687 1.00 94.75 123 ILE A O 1
ATOM 945 N N . GLY A 1 124 ? 22.944 0.297 -26.294 1.00 90.06 124 GLY A N 1
ATOM 946 C CA . GLY A 1 124 ? 22.591 -0.878 -27.096 1.00 90.06 124 GLY A CA 1
ATOM 947 C C . GLY A 1 124 ? 22.893 -2.220 -26.420 1.00 90.06 124 GLY A C 1
ATOM 948 O O . GLY A 1 124 ? 22.869 -3.257 -27.076 1.00 90.06 124 GLY A O 1
ATOM 949 N N . VAL A 1 125 ? 23.177 -2.217 -25.112 1.00 92.75 125 VAL A N 1
ATOM 950 C CA . VAL A 1 125 ? 23.404 -3.431 -24.302 1.00 92.75 125 VAL A CA 1
ATOM 951 C C . VAL A 1 125 ? 22.086 -4.149 -24.013 1.00 92.75 125 VAL A C 1
ATOM 953 O O . VAL A 1 125 ? 22.054 -5.373 -23.901 1.00 92.75 125 VAL A O 1
ATOM 956 N N . LEU A 1 126 ? 20.997 -3.387 -23.896 1.00 90.06 126 LEU A N 1
ATOM 957 C CA . LEU A 1 126 ? 19.647 -3.905 -23.738 1.00 90.06 126 LEU A CA 1
ATOM 958 C C . LEU A 1 126 ? 18.895 -3.781 -25.073 1.00 90.06 126 LEU A C 1
ATOM 960 O O . LEU A 1 126 ? 18.536 -2.662 -25.446 1.00 90.06 126 LEU A O 1
ATOM 964 N N . PRO A 1 127 ? 18.639 -4.887 -25.793 1.00 87.31 127 PRO A N 1
ATOM 965 C CA . PRO A 1 127 ? 17.772 -4.853 -26.963 1.00 87.31 127 PRO A CA 1
ATOM 966 C C . PRO A 1 127 ? 16.334 -4.570 -26.515 1.00 87.31 127 PRO A C 1
ATOM 968 O O . PRO A 1 127 ? 15.758 -5.339 -25.748 1.00 87.31 127 PRO A O 1
ATOM 971 N N . VAL A 1 128 ? 15.778 -3.450 -26.978 1.00 89.75 128 VAL A N 1
ATOM 972 C CA . VAL A 1 128 ? 14.387 -3.058 -26.718 1.00 89.75 128 VAL A CA 1
ATOM 973 C C . VAL A 1 128 ? 13.561 -3.380 -27.958 1.00 89.75 128 VAL A C 1
ATOM 975 O O . VAL A 1 128 ? 13.523 -2.605 -28.910 1.00 89.75 128 VAL A O 1
ATOM 978 N N . ASP A 1 129 ? 12.953 -4.560 -27.957 1.00 93.38 129 ASP A N 1
ATOM 979 C CA . ASP A 1 129 ? 11.916 -4.961 -28.907 1.00 93.38 129 ASP A CA 1
ATOM 980 C C . ASP A 1 129 ? 10.510 -4.565 -28.404 1.00 93.38 129 ASP A C 1
ATOM 982 O O . ASP A 1 129 ? 10.317 -4.156 -27.255 1.00 93.38 129 ASP A O 1
ATOM 986 N N . ASP A 1 130 ? 9.497 -4.692 -29.264 1.00 92.19 130 ASP A N 1
ATOM 987 C CA . ASP A 1 130 ? 8.119 -4.306 -28.927 1.00 92.19 130 ASP A CA 1
ATOM 988 C C . ASP A 1 130 ? 7.566 -5.074 -27.713 1.00 92.19 130 ASP A C 1
ATOM 990 O O . ASP A 1 130 ? 6.718 -4.568 -26.971 1.00 92.19 130 ASP A O 1
ATOM 994 N N . ASP A 1 131 ? 8.021 -6.308 -27.499 1.00 91.56 131 ASP A N 1
ATOM 995 C CA . ASP A 1 131 ? 7.548 -7.152 -26.406 1.00 91.56 131 ASP A CA 1
ATOM 996 C C . ASP A 1 131 ? 8.230 -6.813 -25.072 1.00 91.56 131 ASP A C 1
ATOM 998 O O . ASP A 1 131 ? 7.541 -6.740 -24.046 1.00 91.56 131 ASP A O 1
ATOM 1002 N N . THR A 1 132 ? 9.531 -6.501 -25.062 1.00 90.94 132 THR A N 1
ATOM 1003 C CA . THR A 1 132 ? 10.218 -5.961 -23.875 1.00 90.94 132 THR A CA 1
ATOM 1004 C C . THR A 1 132 ? 9.677 -4.587 -23.497 1.00 90.94 132 THR A C 1
ATOM 1006 O O . THR A 1 132 ? 9.448 -4.341 -22.310 1.00 90.94 132 THR A O 1
ATOM 1009 N N . GLU A 1 133 ? 9.371 -3.716 -24.465 1.00 91.75 133 GLU A N 1
ATOM 1010 C CA . GLU A 1 133 ? 8.749 -2.418 -24.183 1.00 91.75 133 GLU A CA 1
ATOM 1011 C C . GLU A 1 133 ? 7.390 -2.593 -23.481 1.00 91.75 133 GLU A C 1
ATOM 1013 O O . GLU A 1 133 ? 7.125 -1.976 -22.440 1.00 91.75 133 GLU A O 1
ATOM 1018 N N . LYS A 1 134 ? 6.530 -3.481 -24.002 1.00 92.94 134 LYS A N 1
ATOM 1019 C CA . LYS A 1 134 ? 5.241 -3.813 -23.368 1.00 92.94 134 LYS A CA 1
ATOM 1020 C C . LYS A 1 134 ? 5.434 -4.390 -21.968 1.00 92.94 134 LYS A C 1
ATOM 1022 O O . LYS A 1 134 ? 4.687 -4.018 -21.063 1.00 92.94 134 LYS A O 1
ATOM 1027 N N . ALA A 1 135 ? 6.406 -5.282 -21.776 1.00 91.69 135 ALA A N 1
ATOM 1028 C CA . ALA A 1 135 ? 6.686 -5.891 -20.479 1.00 91.69 135 ALA A CA 1
ATOM 1029 C C . ALA A 1 135 ? 7.116 -4.845 -19.437 1.00 91.69 135 ALA A C 1
ATOM 1031 O O . ALA A 1 135 ? 6.597 -4.844 -18.320 1.00 91.69 135 ALA A O 1
ATOM 1032 N N . ILE A 1 136 ? 7.989 -3.904 -19.815 1.00 92.38 136 ILE A N 1
ATOM 1033 C CA . ILE A 1 136 ? 8.437 -2.810 -18.940 1.00 92.38 136 ILE A CA 1
ATOM 1034 C C . ILE A 1 136 ? 7.266 -1.890 -18.578 1.00 92.38 136 ILE A C 1
ATOM 1036 O O . ILE A 1 136 ? 7.086 -1.553 -17.405 1.00 92.38 136 ILE A O 1
ATOM 1040 N N . ARG A 1 137 ? 6.434 -1.505 -19.556 1.00 93.31 137 ARG A N 1
ATOM 1041 C CA . ARG A 1 137 ? 5.241 -0.679 -19.300 1.00 93.31 137 ARG A CA 1
ATOM 1042 C C . ARG A 1 137 ? 4.267 -1.368 -18.343 1.00 93.31 137 ARG A C 1
ATOM 1044 O O . ARG A 1 137 ? 3.848 -0.745 -17.370 1.00 93.31 137 ARG A O 1
ATOM 1051 N N . ARG A 1 138 ? 3.972 -2.655 -18.566 1.00 94.00 138 ARG A N 1
ATOM 1052 C CA . ARG A 1 138 ? 3.108 -3.457 -17.680 1.00 94.00 138 ARG A CA 1
ATOM 1053 C C . ARG A 1 138 ? 3.654 -3.508 -16.256 1.00 94.00 138 ARG A C 1
ATOM 1055 O O . ARG A 1 138 ? 2.923 -3.195 -15.326 1.00 94.00 138 ARG A O 1
ATOM 1062 N N . ALA A 1 139 ? 4.946 -3.790 -16.089 1.00 93.69 139 ALA A N 1
ATOM 1063 C CA . ALA A 1 139 ? 5.575 -3.811 -14.770 1.00 93.69 139 ALA A CA 1
ATOM 1064 C C . ALA A 1 139 ? 5.474 -2.451 -14.050 1.00 93.69 139 ALA A C 1
ATOM 1066 O O . ALA A 1 139 ? 5.182 -2.394 -12.853 1.00 93.69 139 ALA A O 1
ATOM 1067 N N . CYS A 1 140 ? 5.671 -1.341 -14.770 1.00 93.69 140 CYS A N 1
ATOM 1068 C CA . CYS A 1 140 ? 5.498 0.004 -14.219 1.00 93.69 140 CYS A CA 1
ATOM 1069 C C . CYS A 1 140 ? 4.052 0.270 -13.775 1.00 93.69 140 CYS A C 1
ATOM 1071 O O . CYS A 1 140 ? 3.833 0.857 -12.710 1.00 93.69 140 CYS A O 1
ATOM 1073 N N . ASP A 1 141 ? 3.065 -0.159 -14.559 1.00 94.31 141 ASP A N 1
ATOM 1074 C CA . ASP A 1 141 ? 1.655 -0.002 -14.209 1.00 94.31 141 ASP A CA 1
ATOM 1075 C C . ASP A 1 141 ? 1.249 -0.882 -13.021 1.00 94.31 141 ASP A C 1
ATOM 1077 O O . ASP A 1 141 ? 0.597 -0.379 -12.101 1.00 94.31 141 ASP A O 1
ATOM 1081 N N . ASP A 1 142 ? 1.724 -2.126 -12.947 1.00 93.00 142 ASP A N 1
ATOM 1082 C CA . ASP A 1 142 ? 1.510 -3.012 -11.797 1.00 93.00 142 ASP A CA 1
ATOM 1083 C C . ASP A 1 142 ? 2.041 -2.380 -10.504 1.00 93.00 142 ASP A C 1
ATOM 1085 O O . ASP A 1 142 ? 1.350 -2.337 -9.482 1.00 93.00 142 ASP A O 1
ATOM 1089 N N . VAL A 1 143 ? 3.240 -1.787 -10.545 1.00 93.38 143 VAL A N 1
ATOM 1090 C CA . VAL A 1 143 ? 3.815 -1.065 -9.400 1.00 93.38 143 VAL A CA 1
ATOM 1091 C C . VAL A 1 143 ? 2.975 0.153 -9.008 1.00 93.38 143 VAL A C 1
ATOM 1093 O O . VAL A 1 143 ? 2.761 0.405 -7.816 1.00 93.38 143 VAL A O 1
ATOM 1096 N N . ARG A 1 144 ? 2.462 0.917 -9.981 1.00 92.81 144 ARG A N 1
ATOM 1097 C CA . ARG A 1 144 ? 1.576 2.065 -9.713 1.00 92.81 144 ARG A CA 1
ATOM 1098 C C . ARG A 1 144 ? 0.271 1.622 -9.058 1.00 92.81 144 ARG A C 1
ATOM 1100 O O . ARG A 1 144 ? -0.181 2.275 -8.113 1.00 92.81 144 ARG A O 1
ATOM 1107 N N . ILE A 1 145 ? -0.311 0.522 -9.531 1.00 93.00 145 ILE A N 1
ATOM 1108 C CA . ILE A 1 145 ? -1.530 -0.078 -8.985 1.00 93.00 145 ILE A CA 1
ATOM 1109 C C . ILE A 1 145 ? -1.285 -0.559 -7.551 1.00 93.00 145 ILE A C 1
ATOM 1111 O O . ILE A 1 145 ? -2.017 -0.152 -6.646 1.00 93.00 145 ILE A O 1
ATOM 1115 N N . MET A 1 146 ? -0.215 -1.326 -7.311 1.00 92.75 146 MET A N 1
ATOM 1116 C CA . MET A 1 146 ? 0.174 -1.780 -5.969 1.00 92.75 146 MET A CA 1
ATOM 1117 C C . MET A 1 146 ? 0.345 -0.601 -5.005 1.00 92.75 146 MET A C 1
ATOM 1119 O O . MET A 1 146 ? -0.233 -0.596 -3.919 1.00 92.75 146 MET A O 1
ATOM 1123 N N . ARG A 1 147 ? 1.060 0.455 -5.419 1.00 93.00 147 ARG A N 1
ATOM 1124 C CA . ARG A 1 147 ? 1.230 1.671 -4.608 1.00 93.00 147 ARG A CA 1
ATOM 1125 C C . ARG A 1 147 ? -0.110 2.322 -4.264 1.00 93.00 147 ARG A C 1
ATOM 1127 O O . ARG A 1 147 ? -0.303 2.754 -3.128 1.00 93.00 147 ARG A O 1
ATOM 1134 N N . ARG A 1 148 ? -1.032 2.413 -5.226 1.00 91.44 148 ARG A N 1
ATOM 1135 C CA . ARG A 1 148 ? -2.360 3.001 -5.004 1.00 91.44 148 ARG A CA 1
ATOM 1136 C C . ARG A 1 148 ? -3.175 2.180 -4.008 1.00 91.44 148 ARG A C 1
ATOM 1138 O O . ARG A 1 148 ? -3.791 2.777 -3.128 1.00 91.44 148 ARG A O 1
ATOM 1145 N N . PHE A 1 149 ? -3.148 0.851 -4.108 1.00 89.19 149 PHE A N 1
ATOM 1146 C CA . PHE A 1 149 ? -3.816 -0.030 -3.148 1.00 89.19 149 PHE A CA 1
ATOM 1147 C C . PHE A 1 149 ? -3.240 0.110 -1.738 1.00 89.19 149 PHE A C 1
ATOM 1149 O O . PHE A 1 149 ? -4.010 0.260 -0.793 1.00 89.19 149 PHE A O 1
ATOM 1156 N N . LEU A 1 150 ? -1.912 0.152 -1.593 1.00 90.75 150 LEU A N 1
ATOM 1157 C CA . LEU A 1 150 ? -1.260 0.350 -0.294 1.00 90.75 150 LEU A CA 1
ATOM 1158 C C . LEU A 1 150 ? -1.631 1.702 0.337 1.00 90.75 150 LEU A C 1
ATOM 1160 O O . LEU A 1 150 ? -1.966 1.766 1.517 1.00 90.75 150 LEU A O 1
ATOM 1164 N N . LEU A 1 151 ? -1.631 2.782 -0.451 1.00 88.12 151 LEU A N 1
ATOM 1165 C CA . LEU A 1 151 ? -2.042 4.110 0.019 1.00 88.12 151 LEU A CA 1
ATOM 1166 C C . LEU A 1 151 ? -3.523 4.149 0.424 1.00 88.12 151 LEU A C 1
ATOM 1168 O O . LEU A 1 151 ? -3.854 4.693 1.477 1.00 88.12 151 LEU A O 1
ATOM 1172 N N . ALA A 1 152 ? -4.404 3.538 -0.375 1.00 85.19 152 ALA A N 1
ATOM 1173 C CA . ALA A 1 152 ? -5.832 3.453 -0.076 1.00 85.19 152 ALA A CA 1
ATOM 1174 C C . ALA A 1 152 ? -6.106 2.642 1.200 1.00 85.19 152 ALA A C 1
ATOM 1176 O O . ALA A 1 152 ? -6.893 3.080 2.037 1.00 85.19 152 ALA A O 1
ATOM 1177 N N . ALA A 1 153 ? -5.422 1.509 1.381 1.00 86.00 153 ALA A N 1
ATOM 1178 C CA . ALA A 1 153 ? -5.545 0.668 2.570 1.00 86.00 153 ALA A CA 1
ATOM 1179 C C . ALA A 1 153 ? -5.078 1.388 3.849 1.00 86.00 153 ALA A C 1
ATOM 1181 O O . ALA A 1 153 ? -5.663 1.202 4.912 1.00 86.00 153 ALA A O 1
ATOM 1182 N N . LEU A 1 154 ? -4.081 2.271 3.738 1.00 86.44 154 LEU A N 1
ATOM 1183 C CA . LEU A 1 154 ? -3.617 3.124 4.837 1.00 86.44 154 LEU A CA 1
ATOM 1184 C C . LEU A 1 154 ? -4.486 4.377 5.057 1.00 86.44 154 LEU A C 1
ATOM 1186 O O . LEU A 1 154 ? -4.232 5.140 5.987 1.00 86.44 154 LEU A O 1
ATOM 1190 N N . GLY A 1 155 ? -5.492 4.627 4.212 1.00 82.62 155 GLY A N 1
ATOM 1191 C CA . GLY A 1 155 ? -6.308 5.845 4.261 1.00 82.62 155 GLY A CA 1
ATOM 1192 C C . GLY A 1 155 ? -5.557 7.115 3.841 1.00 82.62 155 GLY A C 1
ATOM 1193 O O . GLY A 1 155 ? -6.055 8.225 4.032 1.00 82.62 155 GLY A O 1
ATOM 1194 N N . ILE A 1 156 ? -4.367 6.974 3.251 1.00 80.44 156 ILE A N 1
ATOM 1195 C CA . ILE A 1 156 ? -3.565 8.087 2.750 1.00 80.44 156 ILE A CA 1
ATOM 1196 C C . ILE A 1 156 ? -4.067 8.402 1.346 1.00 80.44 156 ILE A C 1
ATOM 1198 O O . ILE A 1 156 ? -3.826 7.663 0.390 1.00 80.44 156 ILE A O 1
ATOM 1202 N N . ARG A 1 157 ? -4.786 9.516 1.198 1.00 65.25 157 ARG A N 1
ATOM 1203 C CA . ARG A 1 157 ? -5.223 9.983 -0.119 1.00 65.25 157 ARG A CA 1
ATOM 1204 C C . ARG A 1 157 ? -3.976 10.376 -0.919 1.00 65.25 157 ARG A C 1
ATOM 1206 O O . ARG A 1 157 ? -3.333 11.378 -0.621 1.00 65.25 157 ARG A O 1
ATOM 1213 N N . GLY A 1 158 ? -3.600 9.543 -1.889 1.00 59.94 158 GLY A N 1
ATOM 1214 C CA . GLY A 1 158 ? -2.436 9.796 -2.735 1.00 59.94 158 GLY A CA 1
ATOM 1215 C C . GLY A 1 158 ? -2.569 11.129 -3.488 1.00 59.94 158 GLY A C 1
ATOM 1216 O O . GLY A 1 158 ? -3.689 11.521 -3.829 1.00 59.94 158 GLY A O 1
ATOM 1217 N N . PRO A 1 159 ? -1.460 11.837 -3.769 1.00 52.44 159 PRO A N 1
ATOM 1218 C CA . PRO A 1 159 ? -1.485 13.042 -4.591 1.00 52.44 159 PRO A CA 1
ATOM 1219 C C . PRO A 1 159 ? -1.819 12.649 -6.036 1.00 52.44 159 PRO A C 1
ATOM 1221 O O . PRO A 1 159 ? -0.955 12.271 -6.822 1.00 52.44 159 PRO A O 1
ATOM 1224 N N . GLY A 1 160 ? -3.107 12.661 -6.359 1.00 52.06 160 GLY A N 1
ATOM 1225 C CA . GLY A 1 160 ? -3.628 12.225 -7.647 1.00 52.06 160 GLY A CA 1
ATOM 1226 C C . GLY A 1 160 ? -5.119 12.499 -7.729 1.00 52.06 160 GLY A C 1
ATOM 1227 O O . GLY A 1 160 ? -5.916 11.601 -7.503 1.00 52.06 160 GLY A O 1
ATOM 1228 N N . LYS A 1 161 ? -5.443 13.764 -8.024 1.00 36.97 161 LYS A N 1
ATOM 1229 C CA . LYS A 1 161 ? -6.771 14.329 -8.315 1.00 36.97 161 LYS A CA 1
ATOM 1230 C C . LYS A 1 161 ? -7.843 14.037 -7.253 1.00 36.97 161 LYS A C 1
ATOM 1232 O O . LYS A 1 161 ? -8.447 12.975 -7.189 1.00 36.97 161 LYS A O 1
ATOM 1237 N N . ALA A 1 162 ? -8.103 15.052 -6.436 1.00 43.09 162 ALA A N 1
ATOM 1238 C CA . ALA A 1 162 ? -9.247 15.126 -5.543 1.00 43.09 162 ALA A CA 1
ATOM 1239 C C . ALA A 1 162 ? -10.565 15.160 -6.343 1.00 43.09 162 ALA A C 1
ATOM 1241 O O . ALA A 1 162 ? -11.068 16.231 -6.653 1.00 43.09 162 ALA A O 1
ATOM 1242 N N . ALA A 1 163 ? -11.101 13.999 -6.706 1.00 49.03 163 ALA A N 1
ATOM 1243 C CA . ALA A 1 163 ? -12.504 13.798 -7.057 1.00 49.03 163 ALA A CA 1
ATOM 1244 C C . ALA A 1 163 ? -12.810 12.296 -6.954 1.00 49.03 163 ALA A C 1
ATOM 1246 O O . ALA A 1 163 ? -12.001 11.476 -7.377 1.00 49.03 163 ALA A O 1
ATOM 1247 N N . ASP A 1 164 ? -13.953 11.961 -6.368 1.00 47.66 164 ASP A N 1
ATOM 1248 C CA . ASP A 1 164 ? -14.569 10.630 -6.338 1.00 47.66 164 ASP A CA 1
ATOM 1249 C C . ASP A 1 164 ? -13.806 9.493 -5.665 1.00 47.66 164 ASP A C 1
ATOM 1251 O O . ASP A 1 164 ? -13.347 8.563 -6.315 1.00 47.66 164 ASP A O 1
ATOM 1255 N N . VAL A 1 165 ? -13.806 9.479 -4.328 1.00 50.47 165 VAL A N 1
ATOM 1256 C CA . VAL A 1 165 ? -14.057 8.211 -3.619 1.00 50.47 165 VAL A CA 1
ATOM 1257 C C . VAL A 1 165 ? -14.821 8.491 -2.322 1.00 50.47 165 VAL A C 1
ATOM 1259 O O . VAL A 1 165 ? -14.284 8.430 -1.217 1.00 50.47 165 VAL A O 1
ATOM 1262 N N . ASN A 1 166 ? -16.093 8.850 -2.454 1.00 49.28 166 ASN A N 1
ATOM 1263 C CA . ASN A 1 166 ? -17.096 8.380 -1.502 1.00 49.28 166 ASN A CA 1
ATOM 1264 C C . ASN A 1 166 ? -18.374 8.026 -2.259 1.00 49.28 166 ASN A C 1
ATOM 1266 O O . ASN A 1 166 ? -19.471 8.446 -1.908 1.00 49.28 166 ASN A O 1
ATOM 1270 N N . GLU A 1 167 ? -18.203 7.288 -3.348 1.00 50.88 167 GLU A N 1
ATOM 1271 C CA . GLU A 1 167 ? -19.317 6.640 -4.007 1.00 50.88 167 GLU A CA 1
ATOM 1272 C C . GLU A 1 167 ? -19.354 5.189 -3.537 1.00 50.88 167 GLU A C 1
ATOM 1274 O O . GLU A 1 167 ? -18.359 4.462 -3.592 1.00 50.88 167 GLU A O 1
ATOM 1279 N N . SER A 1 168 ? -20.511 4.799 -3.001 1.00 55.62 168 SER A N 1
ATOM 1280 C CA . SER A 1 168 ? -20.838 3.412 -2.678 1.00 55.62 168 SER A CA 1
ATOM 1281 C C . SER A 1 168 ? -20.494 2.519 -3.874 1.00 55.62 168 SER A C 1
ATOM 1283 O O . SER A 1 168 ? -20.733 2.914 -5.014 1.00 55.62 168 SER A O 1
ATOM 1285 N N . CYS A 1 169 ? -19.972 1.308 -3.642 1.00 52.56 169 CYS A N 1
ATOM 1286 C CA . CYS A 1 169 ? -19.607 0.354 -4.706 1.00 52.56 169 CYS A CA 1
ATOM 1287 C C . CYS A 1 169 ? -20.735 0.123 -5.733 1.00 52.56 169 CYS A C 1
ATOM 1289 O O . CYS A 1 169 ? -20.464 -0.178 -6.893 1.00 52.56 169 CYS A O 1
ATOM 1291 N N . SER A 1 170 ? -21.992 0.325 -5.327 1.00 55.22 170 SER A N 1
ATOM 1292 C CA . SER A 1 170 ? -23.173 0.300 -6.194 1.00 55.22 170 SER A CA 1
ATOM 1293 C C . SER A 1 170 ? -23.178 1.384 -7.289 1.00 55.22 170 SER A C 1
ATOM 1295 O O . SER A 1 170 ? -23.650 1.130 -8.392 1.00 55.22 170 SER A O 1
ATOM 1297 N N . SER A 1 171 ? -22.628 2.571 -7.020 1.00 56.00 171 SER A N 1
ATOM 1298 C CA . SER A 1 171 ? -22.570 3.707 -7.957 1.00 56.00 171 SER A CA 1
ATOM 1299 C C . SER A 1 171 ? -21.524 3.500 -9.057 1.00 56.00 171 SER A C 1
ATOM 1301 O O . SER A 1 171 ? -21.797 3.724 -10.237 1.00 56.00 171 SER A O 1
ATOM 1303 N N . CYS A 1 172 ? -20.351 2.962 -8.697 1.00 57.97 172 CYS A N 1
ATOM 1304 C CA . CYS A 1 172 ? -19.293 2.645 -9.661 1.00 57.97 172 CYS A CA 1
ATOM 1305 C C . CYS A 1 172 ? -19.764 1.640 -10.722 1.00 57.97 172 CYS A C 1
ATOM 1307 O O . CYS A 1 172 ? -19.404 1.759 -11.892 1.00 57.97 172 CYS A O 1
ATOM 1309 N N . PHE A 1 173 ? -20.600 0.677 -10.322 1.00 56.84 173 PHE A N 1
ATOM 1310 C CA . PHE A 1 173 ? -21.148 -0.322 -11.236 1.00 56.84 173 PHE A CA 1
ATOM 1311 C C . PHE A 1 173 ? -22.184 0.284 -12.198 1.00 56.84 173 PHE A C 1
ATOM 1313 O O . PHE A 1 173 ? -22.137 0.021 -13.396 1.00 56.84 173 PHE A O 1
ATOM 1320 N N . ALA A 1 174 ? -23.067 1.164 -11.708 1.00 65.12 174 ALA A N 1
ATOM 1321 C CA . ALA A 1 174 ? -24.069 1.837 -12.539 1.00 65.12 174 ALA A CA 1
ATOM 1322 C C . ALA A 1 174 ? -23.437 2.742 -13.615 1.00 65.12 174 ALA A C 1
ATOM 1324 O O . ALA A 1 174 ? -23.882 2.757 -14.761 1.00 65.12 174 ALA A O 1
ATOM 1325 N N . ARG A 1 175 ? -22.355 3.452 -13.277 1.00 64.38 175 ARG A N 1
ATOM 1326 C CA . ARG A 1 175 ? -21.625 4.300 -14.230 1.00 64.38 175 ARG A CA 1
ATOM 1327 C C . ARG A 1 175 ? -20.859 3.497 -15.280 1.00 64.38 175 ARG A C 1
ATOM 1329 O O . ARG A 1 175 ? -20.805 3.910 -16.436 1.00 64.38 175 ARG A O 1
ATOM 1336 N N . ALA A 1 176 ? -20.292 2.354 -14.895 1.00 60.78 176 ALA A N 1
ATOM 1337 C CA . ALA A 1 176 ? -19.643 1.452 -15.842 1.00 60.78 176 ALA A CA 1
ATOM 1338 C C . ALA A 1 176 ? -20.638 0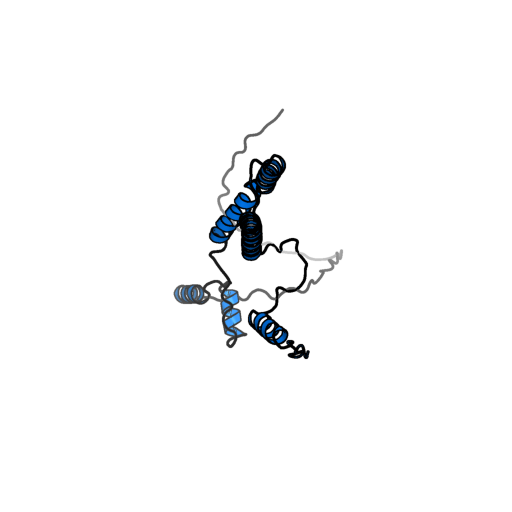.934 -16.895 1.00 60.78 176 ALA A C 1
ATOM 1340 O O . ALA A 1 176 ? -20.304 0.913 -18.072 1.00 60.78 176 ALA A O 1
ATOM 1341 N N . VAL A 1 177 ? -21.873 0.615 -16.489 1.00 62.84 177 VAL A N 1
ATOM 1342 C CA . VAL A 1 177 ? -22.949 0.174 -17.396 1.00 62.84 177 VAL A CA 1
ATOM 1343 C C . VAL A 1 177 ? -23.491 1.319 -18.265 1.00 62.84 177 VAL A C 1
ATOM 1345 O O . VAL A 1 177 ? -23.791 1.119 -19.441 1.00 62.84 177 VAL A O 1
ATOM 1348 N N . ALA A 1 178 ? -23.589 2.540 -17.731 1.00 61.47 178 ALA A N 1
ATOM 1349 C CA . ALA A 1 178 ? -24.036 3.697 -18.511 1.00 61.47 178 ALA A CA 1
ATOM 1350 C C . ALA A 1 178 ? -23.043 4.073 -19.629 1.00 61.47 178 ALA A C 1
ATOM 1352 O O . ALA A 1 178 ? -23.455 4.472 -20.716 1.00 61.47 178 ALA A O 1
ATOM 1353 N N . ASN A 1 179 ? -21.740 3.896 -19.392 1.00 58.59 179 ASN A N 1
ATOM 1354 C CA . ASN A 1 179 ? -20.698 4.230 -20.364 1.00 58.59 179 ASN A CA 1
ATOM 1355 C C . ASN A 1 179 ? -20.545 3.205 -21.503 1.00 58.59 179 ASN A C 1
ATOM 1357 O O . ASN A 1 179 ? -19.900 3.520 -22.498 1.00 58.59 179 ASN A O 1
ATOM 1361 N N . THR A 1 180 ? -21.126 2.007 -21.394 1.00 55.81 180 THR A N 1
ATOM 1362 C CA . THR A 1 180 ? -21.057 0.970 -22.443 1.00 55.81 180 THR A CA 1
ATOM 1363 C C . THR A 1 180 ? -22.192 1.054 -23.468 1.00 55.81 180 THR A C 1
ATOM 1365 O O . THR A 1 180 ? -22.307 0.169 -24.306 1.00 55.81 180 THR A O 1
ATOM 1368 N N . SER A 1 181 ? -23.042 2.088 -23.416 1.00 49.81 181 SER A N 1
ATOM 1369 C CA . SER A 1 181 ? -24.203 2.226 -24.318 1.00 49.81 181 SER A CA 1
ATOM 1370 C C . SER A 1 181 ? -23.982 3.175 -25.506 1.00 49.81 181 SER A C 1
ATOM 1372 O O . SER A 1 181 ? -24.940 3.500 -26.201 1.00 49.81 181 SER A O 1
ATOM 1374 N N . THR A 1 182 ? -22.746 3.610 -25.774 1.00 49.72 182 THR A N 1
ATOM 1375 C CA . THR A 1 182 ? -22.441 4.517 -26.896 1.00 49.72 182 THR A CA 1
ATOM 1376 C C . THR A 1 182 ? -21.496 3.854 -27.893 1.00 49.72 182 THR A C 1
ATOM 1378 O O . THR A 1 182 ? -20.341 4.241 -28.022 1.00 49.72 182 THR A O 1
ATOM 1381 N N . GLU A 1 183 ? -22.003 2.852 -28.603 1.00 46.84 183 GLU A N 1
ATOM 1382 C CA . GLU A 1 183 ? -21.423 2.348 -29.852 1.00 46.84 183 GLU A CA 1
ATOM 1383 C C . GLU A 1 183 ? -22.455 2.596 -30.961 1.00 46.84 183 GLU A C 1
ATOM 1385 O O . GLU A 1 183 ? -23.465 1.888 -31.016 1.00 46.84 183 GLU A O 1
ATOM 1390 N N . PRO A 1 184 ? -22.283 3.614 -31.823 1.00 47.44 184 PRO A N 1
ATOM 1391 C CA . PRO A 1 184 ? -23.020 3.673 -33.070 1.00 47.44 184 PRO A CA 1
ATOM 1392 C C . PRO A 1 184 ? -22.320 2.767 -34.091 1.00 47.44 184 PRO A C 1
ATOM 1394 O O . PRO A 1 184 ? -21.266 3.101 -34.631 1.00 47.44 184 PRO A O 1
ATOM 1397 N N . LEU A 1 185 ? -22.937 1.613 -34.345 1.00 52.69 185 LEU A N 1
ATOM 1398 C CA . LEU A 1 185 ? -22.803 0.888 -35.607 1.00 52.69 185 LEU A CA 1
ATOM 1399 C C . LEU A 1 185 ? -23.141 1.852 -36.751 1.00 52.69 185 LEU A C 1
ATOM 1401 O O . LEU A 1 185 ? -24.218 2.439 -36.729 1.00 52.69 185 LEU A O 1
ATOM 1405 N N . ASP A 1 186 ? -22.204 2.052 -37.680 1.00 51.56 186 ASP A N 1
ATOM 1406 C CA . ASP A 1 186 ? -22.429 2.072 -39.135 1.00 51.56 186 ASP A CA 1
ATOM 1407 C C . ASP A 1 186 ? -21.282 2.801 -39.850 1.00 51.56 186 ASP A C 1
ATOM 1409 O O . ASP A 1 186 ? -21.129 4.013 -39.716 1.00 51.56 186 ASP A O 1
ATOM 1413 N N . GLN A 1 187 ? -20.512 2.065 -40.661 1.00 48.66 187 GLN A N 1
ATOM 1414 C CA . GLN A 1 187 ? -20.311 2.386 -42.083 1.00 48.66 187 GLN A CA 1
ATOM 1415 C C . GLN A 1 187 ? -19.477 1.299 -42.780 1.00 48.66 187 GLN A C 1
ATOM 1417 O O . GLN A 1 187 ? -18.255 1.226 -42.666 1.00 48.66 187 GLN A O 1
ATOM 1422 N N . GLU A 1 188 ? -20.200 0.454 -43.513 1.00 54.69 188 GLU A N 1
ATOM 1423 C CA . GLU A 1 188 ? -19.722 -0.419 -44.588 1.00 54.69 188 GLU A CA 1
ATOM 1424 C C . GLU A 1 188 ? -18.932 0.371 -45.653 1.00 54.69 188 GLU A C 1
ATOM 1426 O O . GLU A 1 188 ? -19.396 1.435 -46.083 1.00 54.69 188 GLU A O 1
ATOM 1431 N N . PRO A 1 189 ? -17.798 -0.143 -46.164 1.00 61.38 189 PRO A N 1
ATOM 1432 C CA . PRO A 1 189 ? -17.192 0.383 -47.377 1.00 61.38 189 PRO A CA 1
ATOM 1433 C C . PRO A 1 189 ? -17.872 -0.249 -48.602 1.00 61.38 189 PRO A C 1
ATOM 1435 O O . PRO A 1 189 ? -17.726 -1.438 -48.870 1.00 61.38 189 PRO A O 1
ATOM 1438 N N . SER A 1 190 ? -18.622 0.553 -49.357 1.00 48.72 190 SER A N 1
ATOM 1439 C CA . SER A 1 190 ? -19.111 0.193 -50.698 1.00 48.72 190 SER A CA 1
ATOM 1440 C C . SER A 1 190 ? -18.222 0.821 -51.790 1.00 48.72 190 SER A C 1
ATOM 1442 O O . SER A 1 190 ? -17.560 1.820 -51.509 1.00 48.72 190 SER A O 1
ATOM 1444 N N . PRO A 1 191 ? -18.165 0.200 -52.986 1.00 63.22 191 PRO A N 1
ATOM 1445 C CA . PRO A 1 191 ? -16.930 -0.098 -53.727 1.00 63.22 191 PRO A CA 1
ATOM 1446 C C . PRO A 1 191 ? -16.320 1.049 -54.540 1.00 63.22 191 PRO A C 1
ATOM 1448 O O . PRO A 1 191 ? -17.065 1.963 -54.959 1.00 63.22 191 PRO A O 1
#

pLDDT: mean 70.06, std 21.03, range [31.55, 94.88]

Radius of gyration: 36.15 Å; chains: 1; bounding box: 61×56×125 Å

Foldseek 3Di:
DDDDDDDDDDDDDDDDDDDDDDDDDDDDDDDDPDPPPPCPPDDPDDDDDDDDPVRVVVLCVQLPPHPSVVSVCCVPPPVPDPNPDDPDPPCPVVLVVLVVVLVCLVPVPVVVVVVVVVVCVVVVVDDDDPVNVVVVVVVVVVSVVSNCVSCVSNVNPPPDDPDDDPDDPVVVVVVVVVVVPDDDDDDDDDD